Protein AF-0000000080283722 (afdb_homodimer)

Nearest PDB structures (foldseek):
  3h0n-assembly1_A-2  TM=4.579E-01  e=4.980E-05  Jannaschia sp. CCS1
  6l8k-assembly1_A  TM=3.102E-01  e=6.008E+00  Arabidopsis thaliana
  3h0n-assembly1_A-2  TM=4.582E-01  e=3.950E-05  Jannaschia sp. CCS1
  8w8o-assembly1_E  TM=3.016E-01  e=6.969E+00  Thermus thermophilus HB8
  7xs4-assembly1_A  TM=3.148E-01  e=8.317E+00  Arabidopsis thaliana

Organism: Amycolatopsis orientalis (NCBI:txid31958)

pLDDT: mean 92.76, std 8.45, range [39.69, 98.81]

Structure (mmCIF, N/CA/C/O backbone):
data_AF-0000000080283722-model_v1
#
loop_
_entity.id
_entity.type
_e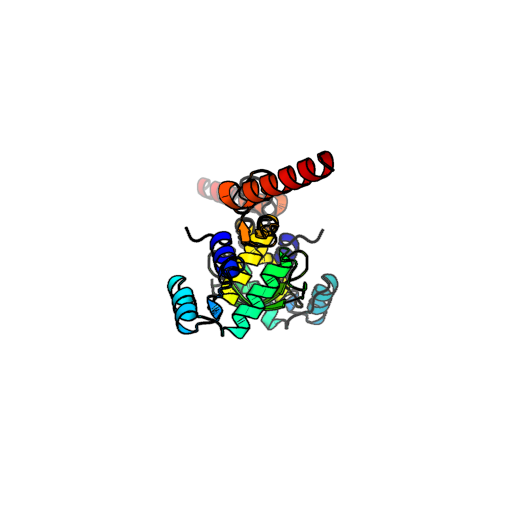ntity.pdbx_description
1 polymer 'Zinc finger CGNR domain-containing protein'
#
loop_
_atom_site.group_PDB
_atom_site.id
_atom_site.type_symbol
_atom_site.label_atom_id
_atom_site.label_alt_id
_atom_site.label_comp_id
_atom_site.label_asym_id
_atom_site.label_entity_id
_atom_site.label_seq_id
_atom_site.pdbx_PDB_ins_code
_atom_site.Cartn_x
_atom_site.Cartn_y
_atom_site.Cartn_z
_atom_site.occupancy
_atom_site.B_iso_or_equiv
_atom_site.auth_seq_id
_atom_site.auth_comp_id
_atom_site.auth_asym_id
_atom_site.auth_atom_id
_atom_site.pdbx_PDB_model_num
ATOM 1 N N . MET A 1 1 ? 0.575 17.594 -10.516 1 39.69 1 MET A N 1
ATOM 2 C CA . MET A 1 1 ? 0.936 16.203 -10.234 1 39.69 1 MET A CA 1
ATOM 3 C C . MET A 1 1 ? 0.66 15.859 -8.773 1 39.69 1 MET A C 1
ATOM 5 O O . MET A 1 1 ? 1.401 16.281 -7.883 1 39.69 1 MET A O 1
ATOM 9 N N . ASN A 1 2 ? -0.729 15.898 -8.414 1 58.66 2 ASN A N 1
ATOM 10 C CA . ASN A 1 2 ? -1.019 15.734 -6.992 1 58.66 2 ASN A CA 1
ATOM 11 C C . ASN A 1 2 ? -0.414 14.445 -6.441 1 58.66 2 ASN A C 1
ATOM 13 O O . ASN A 1 2 ? -0.84 13.352 -6.805 1 58.66 2 ASN A O 1
ATOM 17 N N . THR A 1 3 ? 0.875 14.492 -5.758 1 88.12 3 THR A N 1
ATOM 18 C CA . THR A 1 3 ? 1.588 13.359 -5.176 1 88.12 3 THR A CA 1
ATOM 19 C C . THR A 1 3 ? 0.882 12.859 -3.918 1 88.12 3 THR A C 1
ATOM 21 O O . THR A 1 3 ? -0.022 13.523 -3.404 1 88.12 3 THR A O 1
ATOM 24 N N . ASP A 1 4 ? 1.016 11.633 -3.619 1 97 4 ASP A N 1
ATOM 25 C CA . ASP A 1 4 ? 0.583 11.07 -2.344 1 97 4 ASP A CA 1
ATOM 26 C C . ASP A 1 4 ? 0.89 12.023 -1.191 1 97 4 ASP A C 1
ATOM 28 O O . ASP A 1 4 ? 0.011 12.336 -0.385 1 97 4 ASP A O 1
ATOM 32 N N . ALA A 1 5 ? 2.029 12.625 -1.227 1 97.75 5 ALA A N 1
ATOM 33 C CA . ALA A 1 5 ? 2.469 13.5 -0.143 1 97.75 5 ALA A CA 1
ATOM 34 C C . ALA A 1 5 ? 1.654 14.797 -0.117 1 97.75 5 ALA A C 1
ATOM 36 O O . ALA A 1 5 ? 1.261 15.266 0.952 1 97.75 5 ALA A O 1
ATOM 37 N N . SER A 1 6 ? 1.46 15.359 -1.342 1 97.69 6 SER A N 1
ATOM 38 C CA . SER A 1 6 ? 0.713 16.609 -1.412 1 97.69 6 SER A CA 1
ATOM 39 C C . SER A 1 6 ? -0.702 16.438 -0.87 1 97.69 6 SER A C 1
ATOM 41 O O . SER A 1 6 ? -1.193 17.297 -0.126 1 97.69 6 SER A O 1
ATOM 43 N N . LEU A 1 7 ? -1.363 15.367 -1.219 1 98 7 LEU A N 1
ATOM 44 C CA . LEU A 1 7 ? -2.719 15.117 -0.742 1 98 7 LEU A CA 1
ATOM 45 C C . LEU A 1 7 ? -2.746 15 0.779 1 98 7 LEU A C 1
ATOM 47 O O . LEU A 1 7 ? -3.594 15.609 1.437 1 98 7 LEU A O 1
ATOM 51 N N . VAL A 1 8 ? -1.839 14.227 1.363 1 98.44 8 VAL A N 1
ATOM 52 C CA . VAL A 1 8 ? -1.802 13.992 2.803 1 98.44 8 VAL A CA 1
ATOM 53 C C . VAL A 1 8 ? -1.531 15.305 3.531 1 98.44 8 VAL A C 1
ATOM 55 O O . VAL A 1 8 ? -2.248 15.664 4.469 1 98.44 8 VAL A O 1
ATOM 58 N N . VAL A 1 9 ? -0.593 16.078 3.045 1 98.5 9 VAL A N 1
ATOM 59 C CA . VAL A 1 9 ? -0.2 17.328 3.693 1 98.5 9 VAL A CA 1
ATOM 60 C C . VAL A 1 9 ? -1.354 18.328 3.637 1 98.5 9 VAL A C 1
ATOM 62 O O . VAL A 1 9 ? -1.675 18.969 4.637 1 98.5 9 VAL A O 1
ATOM 65 N N . GLU A 1 10 ? -1.943 18.422 2.445 1 98.44 10 GLU A N 1
ATOM 66 C CA . GLU A 1 10 ? -3.07 19.328 2.297 1 98.44 10 GLU A CA 1
ATOM 67 C C . GLU A 1 10 ? -4.211 18.969 3.238 1 98.44 10 GLU A C 1
ATOM 69 O O . GLU A 1 10 ? -4.844 19.844 3.834 1 98.44 10 GLU A O 1
ATOM 74 N N . PHE A 1 11 ? -4.484 17.734 3.4 1 98.81 11 PHE A N 1
ATOM 75 C CA . PHE A 1 11 ? -5.543 17.266 4.285 1 98.81 11 PHE A CA 1
ATOM 76 C C . PHE A 1 11 ? -5.207 17.562 5.742 1 98.81 11 PHE A C 1
ATOM 78 O O . PHE A 1 11 ? -6.055 18.047 6.492 1 98.81 11 PHE A O 1
ATOM 85 N N . LEU A 1 12 ? -3.979 17.234 6.117 1 98.56 12 LEU A N 1
ATOM 86 C CA . LEU A 1 12 ? -3.566 17.453 7.5 1 98.56 12 LEU A CA 1
ATOM 87 C C . LEU A 1 12 ? -3.641 18.938 7.859 1 98.56 12 LEU A C 1
ATOM 89 O O . LEU A 1 12 ? -3.879 19.297 9.016 1 98.56 12 LEU A O 1
ATOM 93 N N . ASN A 1 13 ? -3.51 19.75 6.848 1 98.69 13 ASN A N 1
ATOM 94 C CA . ASN A 1 13 ? -3.461 21.188 7.074 1 98.69 13 ASN A CA 1
ATOM 95 C C . ASN A 1 13 ? -4.82 21.844 6.848 1 98.69 13 ASN A C 1
ATOM 97 O O . ASN A 1 13 ? -4.918 23.062 6.727 1 98.69 13 ASN A O 1
ATOM 101 N N . THR A 1 14 ? -5.816 21.062 6.73 1 98.75 14 THR A N 1
ATOM 102 C CA . THR A 1 14 ? -7.156 21.625 6.789 1 98.75 14 THR A CA 1
ATOM 103 C C . THR A 1 14 ? -7.379 22.359 8.109 1 98.75 14 THR A C 1
ATOM 105 O O . THR A 1 14 ? -8.273 23.203 8.211 1 98.75 14 THR A O 1
ATOM 108 N N . VAL A 1 15 ? -6.602 22 9.109 1 98.31 15 VAL A N 1
ATOM 109 C CA . VAL A 1 15 ? -6.535 22.781 10.352 1 98.31 15 VAL A CA 1
ATOM 110 C C . VAL A 1 15 ? -5.309 23.688 10.32 1 98.31 15 VAL A C 1
ATOM 112 O O . VAL A 1 15 ? -4.238 23.297 9.859 1 98.31 15 VAL A O 1
ATOM 115 N N . ASN A 1 16 ? -5.547 24.922 10.617 1 97.75 16 ASN A N 1
ATOM 116 C CA . ASN A 1 16 ? -4.488 25.906 10.797 1 97.75 16 ASN A CA 1
ATOM 117 C C . ASN A 1 16 ? -4.371 26.359 12.258 1 97.75 16 ASN A C 1
ATOM 119 O O . ASN A 1 16 ? -5.145 27.203 12.719 1 97.75 16 ASN A O 1
ATOM 123 N N . VAL A 1 17 ? -3.416 25.828 12.93 1 95.56 17 VAL A N 1
ATOM 124 C CA . VAL A 1 17 ? -3.279 26.062 14.359 1 95.56 17 VAL A CA 1
ATOM 125 C C . VAL A 1 17 ? -2.906 27.531 14.609 1 95.56 17 VAL A C 1
ATOM 127 O O . VAL A 1 17 ? -3.455 28.172 15.508 1 95.56 17 VAL A O 1
ATOM 130 N N . GLU A 1 18 ? -2.021 28.016 13.812 1 92.81 18 GLU A N 1
ATOM 131 C CA . GLU A 1 18 ? -1.576 29.406 13.953 1 92.81 18 GLU A CA 1
ATOM 132 C C . GLU A 1 18 ? -2.746 30.375 13.836 1 92.81 18 GLU A C 1
ATOM 134 O O . GLU A 1 18 ? -2.865 31.312 14.625 1 92.81 18 GLU A O 1
ATOM 139 N N . ARG A 1 19 ? -3.594 30.109 12.891 1 95.56 19 ARG A N 1
ATOM 140 C CA . ARG A 1 19 ? -4.707 31.016 12.625 1 95.56 19 ARG A CA 1
ATOM 141 C C . ARG A 1 19 ? -5.938 30.625 13.43 1 95.56 19 ARG A C 1
ATOM 143 O O . ARG A 1 19 ? -6.922 31.375 13.477 1 95.56 19 ARG A O 1
ATOM 150 N N . GLY A 1 20 ? -5.898 29.484 14.023 1 96.56 20 GLY A N 1
ATOM 151 C CA . GLY A 1 20 ? -7.031 29 14.797 1 96.56 20 GLY A CA 1
ATOM 152 C C . GLY A 1 20 ? -8.242 28.672 13.938 1 96.56 20 GLY A C 1
ATOM 153 O O . GLY A 1 20 ? -9.383 28.859 14.359 1 96.56 20 GLY A O 1
ATOM 154 N N . THR A 1 21 ? -8.047 28.25 12.68 1 98.06 21 THR A N 1
ATOM 155 C CA . THR A 1 21 ? -9.141 27.906 11.773 1 98.06 21 THR A CA 1
ATOM 156 C C . THR A 1 21 ? -9.109 26.422 11.414 1 98.06 21 THR A C 1
ATOM 158 O O . THR A 1 21 ? -8.062 25.781 11.492 1 98.06 21 THR A O 1
ATOM 161 N N . ASP A 1 22 ? -10.289 25.938 11.062 1 98.62 22 ASP A N 1
ATOM 162 C CA . ASP A 1 22 ? -10.445 24.562 10.633 1 98.62 22 ASP A CA 1
ATOM 163 C C . ASP A 1 22 ? -11.453 24.453 9.484 1 98.62 22 ASP A C 1
ATOM 165 O O . ASP A 1 22 ? -12.641 24.719 9.664 1 98.62 22 ASP A O 1
ATOM 169 N N . LEU A 1 23 ? -10.867 24.062 8.375 1 98.56 2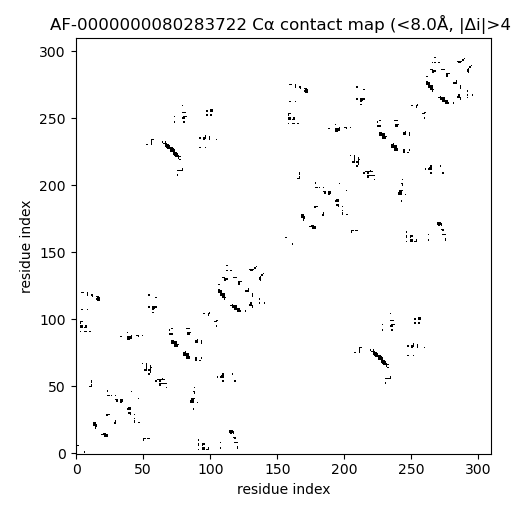3 LEU A N 1
ATOM 170 C CA . LEU A 1 23 ? -11.695 23.953 7.172 1 98.56 23 LEU A CA 1
ATOM 171 C C . LEU A 1 23 ? -12.883 23.031 7.418 1 98.56 23 LEU A C 1
ATOM 173 O O . LEU A 1 23 ? -13.961 23.25 6.863 1 98.56 23 LEU A O 1
ATOM 177 N N . LEU A 1 24 ? -12.75 22.031 8.328 1 98.56 24 LEU A N 1
ATOM 178 C CA . LEU A 1 24 ? -13.766 21.016 8.578 1 98.56 24 LEU A CA 1
ATOM 179 C C . LEU A 1 24 ? -14.922 21.594 9.391 1 98.56 24 LEU A C 1
ATOM 181 O O . LEU A 1 24 ? -15.977 20.953 9.508 1 98.56 24 LEU A O 1
ATOM 185 N N . ASP A 1 25 ? -14.781 22.797 9.867 1 98.31 25 ASP A N 1
ATOM 186 C CA . ASP A 1 25 ? -15.836 23.422 10.664 1 98.31 25 ASP A CA 1
ATOM 187 C C . ASP A 1 25 ? -16.984 23.906 9.773 1 98.31 25 ASP A C 1
ATOM 189 O O . ASP A 1 25 ? -18.094 24.172 10.258 1 98.31 25 ASP A O 1
ATOM 193 N N . ASP A 1 26 ? -16.703 24.141 8.531 1 98.38 26 ASP A N 1
ATOM 194 C CA . ASP A 1 26 ? -17.703 24.578 7.562 1 98.38 26 ASP A CA 1
ATOM 195 C C . ASP A 1 26 ? -17.953 23.484 6.52 1 98.38 26 ASP A C 1
ATOM 197 O O . ASP A 1 26 ? -17.109 23.234 5.656 1 98.38 26 ASP A O 1
ATOM 201 N N . LEU A 1 27 ? -19.156 22.969 6.605 1 98.19 27 LEU A N 1
ATOM 202 C CA . LEU A 1 27 ? -19.5 21.812 5.781 1 98.19 27 LEU A CA 1
ATOM 203 C C . LEU A 1 27 ? -19.375 22.141 4.297 1 98.19 27 LEU A C 1
ATOM 205 O O . LEU A 1 27 ? -18.859 21.344 3.516 1 98.19 27 LEU A O 1
ATOM 209 N N . GLU A 1 28 ? -19.828 23.266 3.922 1 98.38 28 GLU A N 1
ATOM 210 C CA . GLU A 1 28 ? -19.766 23.656 2.518 1 98.38 28 GLU A CA 1
ATOM 211 C C . GLU A 1 28 ? -18.328 23.797 2.039 1 98.38 28 GLU A C 1
ATOM 213 O O . GLU A 1 28 ? -17.984 23.328 0.951 1 98.38 28 GLU A O 1
ATOM 218 N N . THR A 1 29 ? -17.516 24.453 2.83 1 98.5 29 THR A N 1
ATOM 219 C CA . THR A 1 29 ? -16.109 24.609 2.5 1 98.5 29 THR A CA 1
ATOM 220 C C . THR A 1 29 ? -15.414 23.25 2.43 1 98.5 29 THR A C 1
ATOM 222 O O . THR A 1 29 ? -14.609 23 1.527 1 98.5 29 THR A O 1
ATOM 225 N N . TRP A 1 30 ? -15.781 22.359 3.354 1 98.69 30 TRP A N 1
ATOM 226 C CA . TRP A 1 30 ? -15.211 21.016 3.385 1 98.69 30 TRP A CA 1
ATOM 227 C C . TRP A 1 30 ? -15.609 20.234 2.137 1 98.69 30 TRP A C 1
ATOM 229 O O . TRP A 1 30 ? -14.766 19.609 1.497 1 98.69 30 TRP A O 1
ATOM 239 N N . GLN A 1 31 ? -16.859 20.312 1.751 1 98.69 31 GLN A N 1
ATOM 240 C CA . GLN A 1 31 ? -17.344 19.609 0.571 1 98.69 31 GLN A CA 1
ATOM 241 C C . GLN A 1 31 ? -16.703 20.156 -0.701 1 98.69 31 GLN A C 1
ATOM 243 O O . GLN A 1 31 ? -16.375 19.391 -1.614 1 98.69 31 GLN A O 1
ATOM 248 N N . ARG A 1 32 ? -16.516 21.453 -0.752 1 98.69 32 ARG A N 1
ATOM 249 C CA . ARG A 1 32 ? -15.836 22.047 -1.895 1 98.69 32 ARG A CA 1
ATOM 250 C C . ARG A 1 32 ? -14.391 21.578 -1.983 1 98.69 32 ARG A C 1
ATOM 252 O O . ARG A 1 32 ? -13.898 21.266 -3.07 1 98.69 32 ARG A O 1
ATOM 259 N N . TRP A 1 33 ? -13.734 21.547 -0.841 1 98.62 33 TRP A N 1
ATOM 260 C CA . TRP A 1 33 ? -12.359 21.062 -0.782 1 98.62 33 TRP A CA 1
ATOM 261 C C . TRP A 1 33 ? -12.266 19.641 -1.349 1 98.62 33 TRP A C 1
ATOM 263 O O . TRP A 1 33 ? -11.383 19.359 -2.16 1 98.62 33 TRP A O 1
ATOM 273 N N . ALA A 1 34 ? -13.141 18.75 -0.93 1 98.44 34 ALA A N 1
ATOM 274 C CA . ALA A 1 34 ? -13.164 17.359 -1.389 1 98.44 34 ALA A CA 1
ATOM 275 C C . ALA A 1 34 ? -13.422 17.281 -2.891 1 98.44 34 ALA A C 1
ATOM 277 O O . ALA A 1 34 ? -12.75 16.531 -3.604 1 98.44 34 ALA A O 1
ATOM 278 N N . ARG A 1 35 ? -14.375 18.094 -3.35 1 98 35 ARG A N 1
ATOM 279 C CA . ARG A 1 35 ? -14.703 18.125 -4.77 1 98 35 ARG A CA 1
ATOM 280 C C . ARG A 1 35 ? -13.516 18.578 -5.602 1 98 35 ARG A C 1
ATOM 282 O O . ARG A 1 35 ? -13.273 18.047 -6.691 1 98 35 ARG A O 1
ATOM 289 N N . ASP A 1 36 ? -12.805 19.578 -5.137 1 97.56 36 ASP A N 1
ATOM 290 C CA . ASP A 1 36 ? -11.625 20.094 -5.832 1 97.56 36 ASP A CA 1
ATOM 291 C C . ASP A 1 36 ? -10.562 19.016 -5.992 1 97.56 36 ASP A C 1
ATOM 293 O O . ASP A 1 36 ? -9.727 19.078 -6.891 1 97.56 36 ASP A O 1
ATOM 297 N N . HIS A 1 37 ? -10.602 18 -5.125 1 96.62 37 HIS A N 1
ATOM 298 C CA . HIS A 1 37 ? -9.68 16.875 -5.195 1 96.62 37 HIS A CA 1
ATOM 299 C C . HIS A 1 37 ? -10.32 15.672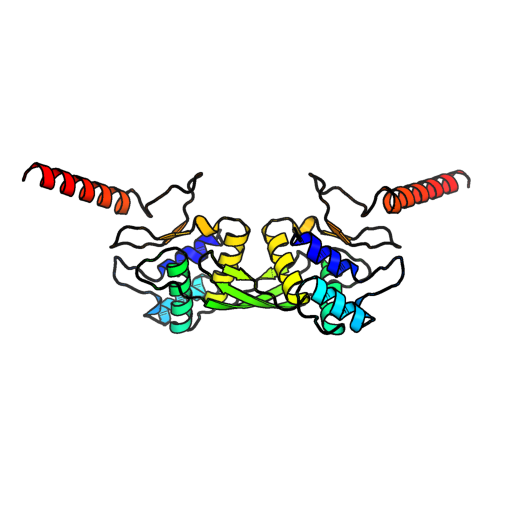 -5.871 1 96.62 37 HIS A C 1
ATOM 301 O O . HIS A 1 37 ? -9.742 14.586 -5.902 1 96.62 37 HIS A O 1
ATOM 307 N N . ARG A 1 38 ? -11.578 15.883 -6.328 1 97.06 38 ARG A N 1
ATOM 308 C CA . ARG A 1 38 ? -12.336 14.859 -7.035 1 97.06 38 ARG A CA 1
ATOM 309 C C . ARG A 1 38 ? -12.586 13.648 -6.137 1 97.06 38 ARG A C 1
ATOM 311 O O . ARG A 1 38 ? -12.453 12.508 -6.582 1 97.06 38 ARG A O 1
ATOM 318 N N . LEU A 1 39 ? -12.859 13.922 -4.863 1 97.88 39 LEU A N 1
ATOM 319 C CA . LEU A 1 39 ? -13.164 12.906 -3.859 1 97.88 39 LEU A CA 1
ATOM 320 C C . LEU A 1 39 ? -14.484 13.203 -3.166 1 97.88 39 LEU A C 1
ATOM 322 O O . LEU A 1 39 ? -14.969 14.336 -3.201 1 97.88 39 LEU A O 1
ATOM 326 N N . ARG A 1 40 ? -15.039 12.188 -2.668 1 98.19 40 ARG A N 1
ATOM 327 C CA . ARG A 1 40 ? -16.219 12.367 -1.832 1 98.19 40 ARG A CA 1
ATOM 328 C C . ARG A 1 40 ? -15.836 12.836 -0.432 1 98.19 40 ARG A C 1
ATOM 330 O O . ARG A 1 40 ? -14.898 12.305 0.17 1 98.19 40 ARG A O 1
ATOM 337 N N . ALA A 1 41 ? -16.531 13.789 0.088 1 98.5 41 ALA A N 1
ATOM 338 C CA . ALA A 1 41 ? -16.281 14.281 1.439 1 98.5 41 ALA A CA 1
ATOM 339 C C . ALA A 1 41 ? -16.812 13.312 2.486 1 98.5 41 ALA A C 1
ATOM 341 O O . ALA A 1 41 ? -17.969 12.898 2.432 1 98.5 41 ALA A O 1
ATOM 342 N N . ASP A 1 42 ? -15.938 12.969 3.395 1 98.12 42 ASP A N 1
ATOM 343 C CA . ASP A 1 42 ? -16.438 12.312 4.598 1 98.12 42 ASP A CA 1
ATOM 344 C C . ASP A 1 42 ? -17.266 13.273 5.445 1 98.12 42 ASP A C 1
ATOM 346 O O . ASP A 1 42 ? -17.312 14.477 5.16 1 98.12 42 ASP A O 1
ATOM 350 N N . THR A 1 43 ? -18 12.648 6.383 1 98.38 43 THR A N 1
ATOM 351 C CA . THR A 1 43 ? -18.516 13.57 7.387 1 98.38 43 THR A CA 1
ATOM 352 C C . THR A 1 43 ? -17.359 14.312 8.07 1 98.38 43 THR A C 1
ATOM 354 O O . THR A 1 43 ? -16.266 13.766 8.227 1 98.38 43 THR A O 1
ATOM 357 N N . PRO A 1 44 ? -17.641 15.555 8.43 1 98.5 44 PRO A N 1
ATOM 358 C CA . PRO A 1 44 ? -16.578 16.297 9.117 1 98.5 44 PRO A CA 1
ATOM 359 C C . PRO A 1 44 ? -16.031 15.547 10.328 1 98.5 44 PRO A C 1
ATOM 361 O O . PRO A 1 44 ? -14.812 15.57 10.562 1 98.5 44 PRO A O 1
ATOM 364 N N . ALA A 1 45 ? -16.875 14.875 11.047 1 97.94 45 ALA A N 1
ATOM 365 C CA . ALA A 1 45 ? -16.422 14.117 12.211 1 97.94 45 ALA A CA 1
ATOM 366 C C . ALA A 1 45 ? -15.453 13.016 11.805 1 97.94 45 ALA A C 1
ATOM 368 O O . ALA A 1 45 ? -14.414 12.828 12.438 1 97.94 45 ALA A O 1
ATOM 369 N N . ALA A 1 46 ? -15.805 12.258 10.781 1 97.44 46 ALA A N 1
ATOM 370 C CA . ALA A 1 46 ? -14.945 11.172 10.305 1 97.44 46 ALA A CA 1
ATOM 371 C C . ALA A 1 46 ? -13.633 11.711 9.75 1 97.44 46 ALA A C 1
ATOM 373 O O . ALA A 1 46 ? -12.57 11.125 9.977 1 97.44 46 ALA A O 1
ATOM 374 N N . ALA A 1 47 ? -13.734 12.805 9.07 1 98.31 47 ALA A N 1
ATOM 375 C CA . ALA A 1 47 ? -12.531 13.438 8.531 1 98.31 47 ALA A CA 1
ATOM 376 C C . ALA A 1 47 ? -11.602 13.906 9.648 1 98.31 47 ALA A C 1
ATOM 378 O O . ALA A 1 47 ? -10.383 13.727 9.57 1 98.31 47 ALA A O 1
ATOM 379 N N . ARG A 1 48 ? -12.227 14.477 10.617 1 98.06 48 ARG A N 1
ATOM 380 C CA . ARG A 1 48 ? -11.445 14.969 11.75 1 98.06 48 ARG A CA 1
ATOM 381 C C . ARG A 1 48 ? -10.75 13.828 12.477 1 98.06 48 ARG A C 1
ATOM 383 O O . ARG A 1 48 ? -9.602 13.961 12.898 1 98.06 48 ARG A O 1
ATOM 390 N N . GLU A 1 49 ? -11.477 12.781 12.656 1 96.44 49 GLU A N 1
ATOM 391 C CA . GLU A 1 49 ? -10.883 11.609 13.297 1 96.44 49 GLU A CA 1
ATOM 392 C C . GLU A 1 49 ? -9.656 11.125 12.523 1 96.44 49 GLU A C 1
ATOM 394 O O . GLU A 1 49 ? -8.609 10.852 13.125 1 96.44 49 GLU A O 1
ATOM 399 N N . THR A 1 50 ? -9.773 11 11.242 1 96.75 50 THR A N 1
ATOM 400 C CA . THR A 1 50 ? -8.672 10.555 10.398 1 96.75 50 THR A CA 1
ATOM 401 C C . THR A 1 50 ? -7.516 11.555 10.453 1 96.75 50 THR A C 1
ATOM 403 O O . THR A 1 50 ? -6.359 11.164 10.633 1 96.75 50 THR A O 1
ATOM 406 N N . ARG A 1 51 ? -7.836 12.852 10.312 1 97.69 51 ARG A N 1
ATOM 407 C CA . ARG A 1 51 ? -6.812 13.891 10.32 1 97.69 51 ARG A CA 1
ATOM 408 C C . ARG A 1 51 ? -6.039 13.883 11.633 1 97.69 51 ARG A C 1
ATOM 410 O O . ARG A 1 51 ? -4.809 13.914 11.641 1 97.69 51 ARG A O 1
ATOM 417 N N . ASP A 1 52 ? -6.809 13.82 12.703 1 96.5 52 ASP A N 1
ATOM 418 C CA . ASP A 1 52 ? -6.184 13.898 14.016 1 96.5 52 ASP A CA 1
ATOM 419 C C . ASP A 1 52 ? -5.297 12.68 14.273 1 96.5 52 ASP A C 1
ATOM 421 O O . ASP A 1 52 ? -4.215 12.805 14.852 1 96.5 52 ASP A O 1
ATOM 425 N N . ALA A 1 53 ? -5.738 11.539 13.906 1 96.31 53 ALA A N 1
ATOM 426 C CA . ALA A 1 53 ? -4.941 10.328 14.047 1 96.31 53 ALA A CA 1
ATOM 427 C C . ALA A 1 53 ? -3.639 10.43 13.258 1 96.31 53 ALA A C 1
ATOM 429 O O . ALA A 1 53 ? -2.574 10.055 13.758 1 96.31 53 ALA A O 1
ATOM 430 N N . LEU A 1 54 ? -3.732 10.922 12.047 1 96.88 54 LEU A N 1
ATOM 431 C CA . LEU A 1 54 ? -2.549 11.023 11.203 1 96.88 54 LEU A CA 1
ATOM 432 C C . LEU A 1 54 ? -1.589 12.078 11.734 1 96.88 54 LEU A C 1
ATOM 434 O O . LEU A 1 54 ? -0.373 11.875 11.75 1 96.88 54 LEU A O 1
ATOM 438 N N . ARG A 1 55 ? -2.154 13.234 12.109 1 96.56 55 ARG A N 1
ATOM 439 C CA . ARG A 1 55 ? -1.312 14.273 12.695 1 96.56 55 ARG A CA 1
ATOM 440 C C . ARG A 1 55 ? -0.594 13.75 13.938 1 96.56 55 ARG A C 1
ATOM 442 O O . ARG A 1 55 ? 0.598 14.008 14.125 1 96.56 55 ARG A O 1
ATOM 449 N N . ALA A 1 56 ? -1.313 13.016 14.82 1 95.62 56 ALA A N 1
ATOM 450 C CA . ALA A 1 56 ? -0.687 12.414 15.992 1 95.62 56 ALA A CA 1
ATOM 451 C C . ALA A 1 56 ? 0.438 11.461 15.586 1 95.62 56 ALA A C 1
ATOM 453 O O . ALA A 1 56 ? 1.51 11.469 16.203 1 95.62 56 ALA A O 1
ATOM 454 N N . ALA A 1 57 ? 0.239 10.664 14.617 1 95.25 57 ALA A N 1
ATOM 455 C CA . ALA A 1 57 ? 1.202 9.664 14.172 1 95.25 57 ALA A CA 1
ATOM 456 C C . ALA A 1 57 ? 2.492 10.32 13.688 1 95.25 57 ALA A C 1
ATOM 458 O O . ALA A 1 57 ? 3.572 9.742 13.797 1 95.25 57 ALA A O 1
ATOM 459 N N . ILE A 1 58 ? 2.344 11.547 13.164 1 94.69 58 ILE A N 1
ATOM 460 C CA . ILE A 1 58 ? 3.551 12.164 12.617 1 94.69 58 ILE A CA 1
ATOM 461 C C . ILE A 1 58 ? 4.094 13.188 13.609 1 94.69 58 ILE A C 1
ATOM 463 O O . ILE A 1 58 ? 5 13.961 13.281 1 94.69 58 ILE A O 1
ATOM 467 N N . GLY A 1 59 ? 3.449 13.273 14.797 1 92.88 59 GLY A N 1
ATOM 468 C CA . GLY A 1 59 ? 4.191 13.93 15.859 1 92.88 59 GLY A CA 1
ATOM 469 C C . GLY A 1 59 ? 3.488 15.156 16.406 1 92.88 59 GLY A C 1
ATOM 470 O O . GLY A 1 59 ? 4.102 15.969 17.109 1 92.88 59 GLY A O 1
ATOM 471 N N . ASP A 1 60 ? 2.25 15.391 16.031 1 94.88 60 ASP A N 1
ATOM 472 C CA . ASP A 1 60 ? 1.531 16.5 16.641 1 94.88 60 ASP A CA 1
ATOM 473 C C . ASP A 1 60 ? 1.387 16.312 18.141 1 94.88 60 ASP A C 1
ATOM 475 O O . ASP A 1 60 ? 0.667 15.414 18.594 1 94.88 60 ASP A O 1
ATOM 479 N N . PRO A 1 61 ? 2.027 17.172 18.969 1 94.31 61 PRO A N 1
ATOM 480 C CA . PRO A 1 61 ? 2.084 16.938 20.406 1 94.31 61 PRO A CA 1
ATOM 481 C C . PRO A 1 61 ? 0.755 17.219 21.109 1 94.31 61 PRO A C 1
ATOM 483 O O . PRO A 1 61 ? 0.579 16.859 22.281 1 94.31 61 PRO A O 1
ATOM 486 N N . ARG A 1 62 ? -0.146 17.828 20.453 1 94.81 62 ARG A N 1
ATOM 487 C CA . ARG A 1 62 ? -1.43 18.172 21.062 1 94.81 62 ARG A CA 1
ATOM 488 C C . ARG A 1 62 ? -2.373 16.984 21.078 1 94.81 62 ARG A C 1
ATOM 490 O O . ARG A 1 62 ? -3.4 17 21.75 1 94.81 62 ARG A O 1
ATOM 497 N N . LEU A 1 63 ? -2.027 16 20.266 1 93.69 63 LEU A N 1
ATOM 498 C CA . LEU A 1 63 ? -2.965 14.906 20.031 1 93.69 63 LEU A CA 1
ATOM 499 C C . LEU A 1 63 ? -2.414 13.586 20.547 1 93.69 63 LEU A C 1
ATOM 501 O O . LEU A 1 63 ? -1.224 13.297 20.406 1 93.69 63 LEU A O 1
ATOM 505 N N . PRO A 1 64 ? -3.254 12.805 21.172 1 91.69 64 PRO A N 1
ATOM 506 C CA . PRO A 1 64 ? -2.816 11.469 21.594 1 91.69 64 PRO A CA 1
ATOM 507 C C . PRO A 1 64 ? -2.619 10.516 20.422 1 91.69 64 PRO A C 1
ATOM 509 O O . PRO A 1 64 ? -3.377 10.555 19.453 1 91.69 64 PRO A O 1
ATOM 512 N N . ARG A 1 65 ? -1.564 9.742 20.562 1 88.44 65 ARG A N 1
ATOM 513 C CA . ARG A 1 65 ? -1.342 8.711 19.562 1 88.44 65 ARG A CA 1
ATOM 514 C C . ARG A 1 65 ? -2.287 7.535 19.766 1 88.44 65 ARG A C 1
ATOM 516 O O . ARG A 1 65 ? -2.029 6.66 20.594 1 88.44 65 ARG A O 1
ATOM 523 N N . LEU A 1 66 ? -3.377 7.738 19.078 1 81.69 66 LEU A N 1
ATOM 524 C CA . LEU A 1 66 ? -4.344 6.648 19.156 1 81.69 66 LEU A CA 1
ATOM 525 C C . LEU A 1 66 ? -4.332 5.828 17.859 1 81.69 66 LEU A C 1
ATOM 527 O O . LEU A 1 66 ? -3.953 6.336 16.812 1 81.69 66 LEU A O 1
ATOM 531 N N . GLY A 1 67 ? -4.508 4.566 17.953 1 85.81 67 GLY A N 1
ATOM 532 C CA . GLY A 1 67 ? -4.641 3.729 16.766 1 85.81 67 GLY A CA 1
ATOM 533 C C . GLY A 1 67 ? -5.895 4.023 15.961 1 85.81 67 GLY A C 1
ATOM 534 O O . GLY A 1 67 ? -6.855 4.59 16.484 1 85.81 67 GLY A O 1
ATOM 535 N N . LEU A 1 68 ? -5.852 3.955 14.664 1 93.19 68 LEU A N 1
ATOM 536 C CA . LEU A 1 68 ? -6.984 4.07 13.75 1 93.19 68 LEU A CA 1
ATOM 537 C C . LEU A 1 68 ? -7.066 2.854 12.828 1 93.19 68 LEU A C 1
ATOM 539 O O . LEU A 1 68 ? -6.043 2.369 12.344 1 93.19 68 LEU A O 1
ATOM 543 N N . ARG A 1 69 ? -8.266 2.377 12.812 1 93.5 69 ARG A N 1
ATOM 544 C CA . ARG A 1 69 ? -8.555 1.341 11.828 1 93.5 69 ARG A CA 1
ATOM 545 C C . ARG A 1 69 ? -9.5 1.86 10.742 1 93.5 69 ARG A C 1
ATOM 547 O O . ARG A 1 69 ? -10.531 2.461 11.047 1 93.5 69 ARG A O 1
ATOM 554 N N . ALA A 1 70 ? -9.117 1.71 9.523 1 93.5 70 ALA A N 1
ATOM 555 C CA . ALA A 1 70 ? -9.898 2.221 8.406 1 93.5 70 ALA A CA 1
ATOM 556 C C . ALA A 1 70 ? -10.102 1.146 7.344 1 93.5 70 ALA A C 1
ATOM 558 O O . ALA A 1 70 ? -9.148 0.47 6.949 1 93.5 70 ALA A O 1
ATOM 559 N N . PRO A 1 71 ? -11.359 1.031 6.965 1 91.81 71 PRO A N 1
ATOM 560 C CA . PRO A 1 71 ? -11.586 0.091 5.863 1 91.81 71 PRO A CA 1
ATOM 561 C C . PRO A 1 71 ? -10.961 0.561 4.551 1 91.81 71 PRO A C 1
ATOM 563 O O . PRO A 1 71 ? -10.859 1.766 4.309 1 91.81 71 PRO A O 1
ATOM 566 N N . SER A 1 72 ? -10.508 -0.35 3.807 1 94.62 72 SER A N 1
ATOM 567 C CA . SER A 1 72 ? -9.977 -0.098 2.471 1 94.62 72 SER A CA 1
ATOM 568 C C . SER A 1 72 ? -10.367 -1.209 1.501 1 94.62 72 SER A C 1
ATOM 570 O O . SER A 1 72 ? -11.016 -2.182 1.894 1 94.62 72 SER A O 1
ATOM 572 N N . GLU A 1 73 ? -10.094 -0.942 0.278 1 94.75 73 GLU A N 1
ATOM 573 C CA . GLU A 1 73 ? -10.375 -1.926 -0.762 1 94.75 73 GLU A CA 1
ATOM 574 C C . GLU A 1 73 ? -9.242 -1.999 -1.78 1 94.75 73 GLU A C 1
ATOM 576 O O . GLU A 1 73 ? -8.672 -0.973 -2.154 1 94.75 73 GLU A O 1
ATOM 581 N N . ILE A 1 74 ? -8.938 -3.199 -2.182 1 96.88 74 ILE A N 1
ATOM 582 C CA . ILE A 1 74 ? -7.941 -3.443 -3.219 1 96.88 74 ILE A CA 1
ATOM 583 C C . ILE A 1 74 ? -8.633 -3.928 -4.492 1 96.88 74 ILE A C 1
ATOM 585 O O . ILE A 1 74 ? -9.5 -4.801 -4.441 1 96.88 74 ILE A O 1
ATOM 589 N N . VAL A 1 75 ? -8.297 -3.326 -5.566 1 95.69 75 VAL A N 1
ATOM 590 C CA . VAL A 1 75 ? -8.789 -3.787 -6.859 1 95.69 75 VAL A CA 1
ATOM 591 C C . VAL A 1 75 ? -7.625 -4.281 -7.715 1 95.69 75 VAL A C 1
ATOM 593 O O . VAL A 1 75 ? -6.602 -3.602 -7.832 1 95.69 75 VAL A O 1
ATOM 596 N N . LEU A 1 76 ? -7.816 -5.469 -8.18 1 94.5 76 LEU A N 1
ATOM 597 C CA . LEU A 1 76 ? -6.828 -6.027 -9.094 1 94.5 76 LEU A CA 1
ATOM 598 C C . LEU A 1 76 ? -7.211 -5.746 -10.539 1 94.5 76 LEU A C 1
ATOM 600 O O . LEU A 1 76 ? -8.258 -6.199 -11.016 1 94.5 76 LEU A O 1
ATOM 604 N N . GLY A 1 77 ? -6.398 -4.891 -11.172 1 83.12 77 GLY A N 1
ATOM 605 C CA . GLY A 1 77 ? -6.547 -4.652 -12.602 1 83.12 77 GLY A CA 1
ATOM 606 C C . GLY A 1 77 ? -5.438 -5.273 -13.43 1 83.12 77 GLY A C 1
ATOM 607 O O . GLY A 1 77 ? -4.645 -6.066 -12.914 1 83.12 77 GLY A O 1
ATOM 608 N N . PRO A 1 78 ? -5.434 -4.957 -14.758 1 75.81 78 PRO A N 1
ATOM 609 C CA . PRO A 1 78 ? -4.449 -5.547 -15.672 1 75.81 78 PRO A CA 1
ATOM 610 C C . PRO A 1 78 ? -3.016 -5.156 -15.32 1 75.81 78 PRO A C 1
ATOM 612 O O . PRO A 1 78 ? -2.08 -5.91 -15.609 1 75.81 78 PRO A O 1
ATOM 615 N N . GLU A 1 79 ? -2.883 -4 -14.656 1 79.75 79 GLU A N 1
ATOM 616 C CA . GLU A 1 79 ? -1.533 -3.525 -14.359 1 79.75 79 GLU A CA 1
ATOM 617 C C . GLU A 1 79 ? -1.123 -3.875 -12.93 1 79.75 79 GLU A C 1
ATOM 619 O O . GLU A 1 79 ? -0.061 -3.459 -12.469 1 79.75 79 GLU A O 1
ATOM 624 N N . GLY A 1 80 ? -1.974 -4.551 -12.273 1 89.38 80 GLY A N 1
ATOM 625 C CA . GLY A 1 80 ? -1.673 -4.953 -10.906 1 89.38 80 GLY A CA 1
ATOM 626 C C . GLY A 1 80 ? -2.68 -4.438 -9.898 1 89.38 80 GLY A C 1
ATOM 627 O O . GLY A 1 80 ? -3.676 -3.812 -10.273 1 89.38 80 GLY A O 1
ATOM 628 N N . PRO A 1 81 ? -2.455 -4.742 -8.68 1 95.06 81 PRO A N 1
ATOM 629 C CA . PRO A 1 81 ? -3.387 -4.312 -7.633 1 95.06 81 PRO A CA 1
ATOM 630 C C . PRO A 1 81 ? -3.191 -2.852 -7.23 1 95.06 81 PRO A C 1
ATOM 632 O O . PRO A 1 81 ? -2.066 -2.344 -7.262 1 95.06 81 PRO A O 1
ATOM 635 N N . LEU A 1 82 ? -4.281 -2.197 -6.844 1 94.81 82 LEU A N 1
ATOM 636 C CA . LEU A 1 82 ? -4.254 -0.82 -6.367 1 94.81 82 LEU A CA 1
ATOM 637 C C . LEU A 1 82 ? -5.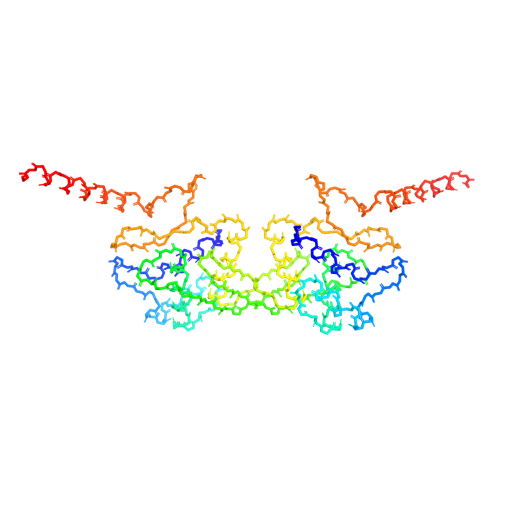242 -0.625 -5.219 1 94.81 82 LEU A C 1
ATOM 639 O O . LEU A 1 82 ? -6.25 -1.33 -5.137 1 94.81 82 LEU A O 1
ATOM 643 N N . LEU A 1 83 ? -4.926 0.239 -4.34 1 95.75 83 LEU A N 1
ATOM 644 C CA . LEU A 1 83 ? -5.879 0.675 -3.324 1 95.75 83 LEU A CA 1
ATOM 645 C C . LEU A 1 83 ? -6.895 1.647 -3.914 1 95.75 83 LEU A C 1
ATOM 647 O O . LEU A 1 83 ? -6.523 2.602 -4.602 1 95.75 83 LEU A O 1
ATOM 651 N N . VAL A 1 84 ? -8.125 1.372 -3.672 1 91.69 84 VAL A N 1
ATOM 652 C CA . VAL A 1 84 ? -9.18 2.242 -4.18 1 91.69 84 VAL A CA 1
ATOM 653 C C . VAL A 1 84 ? -9.633 3.203 -3.082 1 91.69 84 VAL A C 1
ATOM 655 O O . VAL A 1 84 ? -9.578 2.869 -1.896 1 91.69 84 VAL A O 1
ATOM 658 N N . ALA A 1 85 ? -9.945 4.348 -3.492 1 92.75 85 ALA A N 1
ATOM 659 C CA . ALA A 1 85 ? -10.438 5.363 -2.568 1 92.75 85 ALA A CA 1
ATOM 660 C C . ALA A 1 85 ? -11.539 6.207 -3.213 1 92.75 85 ALA A C 1
ATOM 662 O O . ALA A 1 85 ? -11.398 6.641 -4.359 1 92.75 85 ALA A O 1
ATOM 663 N N . GLU A 1 86 ? -12.625 6.293 -2.531 1 93.75 86 GLU A N 1
ATOM 664 C CA . GLU A 1 86 ? -13.711 7.145 -2.996 1 93.75 86 GLU A CA 1
ATOM 665 C C . GLU A 1 86 ? -13.836 8.406 -2.143 1 93.75 86 GLU A C 1
ATOM 667 O O . GLU A 1 86 ? -14.141 9.484 -2.654 1 93.75 86 GLU A O 1
ATOM 672 N N . SER A 1 87 ? -13.547 8.289 -0.921 1 97.44 87 SER A N 1
ATOM 673 C CA . SER A 1 87 ? -13.641 9.422 -0.005 1 97.44 87 SER A CA 1
ATOM 674 C C . SER A 1 87 ? -12.258 10.008 0.294 1 97.44 87 SER A C 1
ATOM 676 O O . SER A 1 87 ? -11.234 9.398 -0.031 1 97.44 87 SER A O 1
ATOM 678 N N . VAL A 1 88 ? -12.211 11.148 0.89 1 97.81 88 VAL A N 1
ATOM 679 C CA . VAL A 1 88 ? -10.969 11.82 1.24 1 97.81 88 VAL A CA 1
ATOM 680 C C . VAL A 1 88 ? -10.172 10.969 2.225 1 97.81 88 VAL A C 1
ATOM 682 O O . VAL A 1 88 ? -8.977 10.734 2.035 1 97.81 88 VAL A O 1
ATOM 685 N N . SER A 1 89 ? -10.875 10.453 3.254 1 97.12 89 SER A N 1
ATOM 686 C CA . SER A 1 89 ? -10.195 9.641 4.262 1 97.12 89 SER A CA 1
ATOM 687 C C . SER A 1 89 ? -9.578 8.391 3.645 1 97.12 89 SER A C 1
ATOM 689 O O . SER A 1 89 ? -8.438 8.039 3.947 1 97.12 89 SER A O 1
ATOM 691 N N . GLU A 1 90 ? -10.344 7.781 2.771 1 96 90 GLU A N 1
ATOM 692 C CA . GLU A 1 90 ? -9.828 6.594 2.096 1 96 90 GLU A CA 1
ATOM 693 C C . GLU A 1 90 ? -8.609 6.93 1.244 1 96 90 GLU A C 1
ATOM 695 O O . GLU A 1 90 ? -7.621 6.195 1.255 1 96 90 GLU A O 1
ATOM 700 N N . ALA A 1 91 ? -8.664 8.008 0.535 1 97 91 ALA A N 1
ATOM 701 C CA . ALA A 1 91 ? -7.578 8.414 -0.356 1 97 91 ALA A CA 1
ATOM 702 C C . ALA A 1 91 ? -6.32 8.758 0.435 1 97 91 ALA A C 1
ATOM 704 O O . ALA A 1 91 ? -5.211 8.391 0.042 1 97 91 ALA A O 1
ATOM 705 N N . VAL A 1 92 ? -6.531 9.414 1.507 1 97.56 92 VAL A N 1
ATOM 706 C CA . VAL A 1 92 ? -5.398 9.836 2.322 1 97.56 92 VAL A CA 1
ATOM 707 C C . VAL A 1 92 ? -4.754 8.625 2.988 1 97.56 92 VAL A C 1
ATOM 709 O O . VAL A 1 92 ? -3.527 8.523 3.061 1 97.56 92 VAL A O 1
ATOM 712 N N . MET A 1 93 ? -5.59 7.723 3.439 1 97 93 MET A N 1
ATOM 713 C CA . MET A 1 93 ? -5.051 6.512 4.047 1 97 93 MET A CA 1
ATOM 714 C C . MET A 1 93 ? -4.309 5.668 3.018 1 97 93 MET A C 1
ATOM 716 O O . MET A 1 93 ? -3.23 5.141 3.299 1 97 93 MET A O 1
ATOM 720 N N . ALA A 1 94 ? -4.867 5.59 1.849 1 96.94 94 ALA A N 1
ATOM 721 C CA . ALA A 1 94 ? -4.188 4.883 0.768 1 96.94 94 ALA A CA 1
ATOM 722 C C . ALA A 1 94 ? -2.848 5.539 0.437 1 96.94 94 ALA A C 1
ATOM 724 O O . ALA A 1 94 ? -1.832 4.855 0.296 1 96.94 94 ALA A O 1
ATOM 725 N N . ALA A 1 95 ? -2.871 6.852 0.318 1 97.38 95 ALA A N 1
ATOM 726 C CA . ALA A 1 95 ? -1.646 7.602 0.058 1 97.38 95 ALA A CA 1
ATOM 727 C C . ALA A 1 95 ? -0.612 7.363 1.154 1 97.38 95 ALA A C 1
ATOM 729 O O . ALA A 1 95 ? 0.579 7.215 0.872 1 97.38 95 ALA A O 1
ATOM 730 N N . SER A 1 96 ? -1.09 7.312 2.359 1 97.25 96 SER A N 1
ATOM 731 C CA . SER A 1 96 ? -0.197 7.109 3.496 1 97.25 96 SER A CA 1
ATOM 732 C C . SER A 1 96 ? 0.444 5.727 3.457 1 97.25 96 SER A C 1
ATOM 734 O O . SER A 1 96 ? 1.621 5.574 3.787 1 97.25 96 SER A O 1
ATOM 736 N N . ILE A 1 97 ? -0.3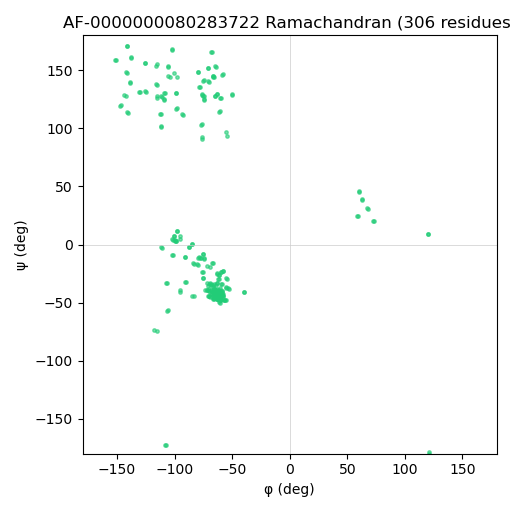08 4.734 3.051 1 97.44 97 ILE A N 1
ATOM 737 C CA . ILE A 1 97 ? 0.239 3.395 2.869 1 97.44 97 ILE A CA 1
ATOM 738 C C . ILE A 1 97 ? 1.344 3.426 1.816 1 97.44 97 ILE A C 1
ATOM 740 O O . ILE A 1 97 ? 2.432 2.889 2.033 1 97.44 97 ILE A O 1
ATOM 744 N N . ARG A 1 98 ? 1.084 4.074 0.694 1 97.12 98 ARG A N 1
ATOM 745 C CA . ARG A 1 98 ? 2.076 4.133 -0.375 1 97.12 98 ARG A CA 1
ATOM 746 C C . ARG A 1 98 ? 3.34 4.852 0.089 1 97.12 98 ARG A C 1
ATOM 748 O O . ARG A 1 98 ? 4.453 4.406 -0.197 1 97.12 98 ARG A O 1
ATOM 755 N N . LEU A 1 99 ? 3.174 5.918 0.801 1 96.88 99 LEU A N 1
ATOM 756 C CA . LEU A 1 99 ? 4.32 6.637 1.344 1 96.88 99 LEU A CA 1
ATOM 757 C C . LEU A 1 99 ? 5.125 5.746 2.283 1 96.88 99 LEU A C 1
ATOM 759 O O . LEU A 1 99 ? 6.359 5.754 2.252 1 96.88 99 LEU A O 1
ATOM 763 N N . THR A 1 100 ? 4.449 5.004 3.145 1 96.81 100 THR A N 1
ATOM 764 C CA . THR A 1 100 ? 5.105 4.113 4.09 1 96.81 100 THR A CA 1
ATOM 765 C C . THR A 1 100 ? 5.891 3.027 3.357 1 96.81 100 THR A C 1
ATOM 767 O O . THR A 1 100 ? 7.055 2.775 3.674 1 96.81 100 THR A O 1
ATOM 770 N N . VAL A 1 101 ? 5.258 2.457 2.387 1 95.56 101 VAL A N 1
ATOM 771 C CA . VAL A 1 101 ? 5.871 1.368 1.633 1 95.56 101 VAL A CA 1
ATOM 772 C C . VAL A 1 101 ? 7.121 1.877 0.914 1 95.56 101 VAL A C 1
ATOM 774 O O . VAL A 1 101 ? 8.109 1.155 0.795 1 95.56 101 VAL A O 1
ATOM 777 N N . ARG A 1 102 ? 7.141 3.105 0.484 1 96 102 ARG A N 1
ATOM 778 C CA . ARG A 1 102 ? 8.273 3.691 -0.225 1 96 102 ARG A CA 1
ATOM 779 C C . ARG A 1 102 ? 9.312 4.227 0.753 1 96 102 ARG A C 1
ATOM 781 O O . ARG A 1 102 ? 10.312 4.824 0.342 1 96 102 ARG A O 1
ATOM 788 N N . GLY A 1 103 ? 9.086 4.09 2.07 1 94.69 103 GLY A N 1
ATOM 789 C CA . GLY A 1 103 ? 10 4.613 3.072 1 94.69 103 GLY A CA 1
ATOM 790 C C . GLY A 1 103 ? 9.961 6.125 3.191 1 94.69 103 GLY A C 1
ATOM 791 O O . GLY A 1 103 ? 10.906 6.742 3.68 1 94.69 103 GLY A O 1
ATOM 792 N N . GLU A 1 104 ? 8.852 6.73 2.715 1 95.75 104 GLU A N 1
ATOM 793 C CA . GLU A 1 104 ? 8.75 8.188 2.65 1 95.75 104 GLU A CA 1
ATOM 794 C C . GLU A 1 104 ? 7.891 8.727 3.793 1 95.75 104 GLU A C 1
ATOM 796 O O . GLU A 1 104 ? 7.844 9.938 4.016 1 95.75 104 GLU A O 1
ATOM 801 N N . TRP A 1 105 ? 7.242 7.871 4.527 1 96.06 105 TRP A N 1
ATOM 802 C CA . TRP A 1 105 ? 6.379 8.281 5.629 1 96.06 105 TRP A CA 1
ATOM 803 C C . TRP A 1 105 ? 7.137 9.156 6.621 1 96.06 105 TRP A C 1
ATOM 805 O O . TRP A 1 105 ? 6.59 10.133 7.141 1 96.06 105 TRP A O 1
ATOM 815 N N . ILE A 1 106 ? 8.375 8.875 6.844 1 94.75 106 ILE A N 1
ATOM 816 C CA . ILE A 1 106 ? 9.203 9.547 7.84 1 94.75 106 ILE A CA 1
ATOM 817 C C . ILE A 1 106 ? 9.43 11 7.426 1 94.75 106 ILE A C 1
ATOM 819 O O . ILE A 1 106 ? 9.883 11.812 8.234 1 94.75 106 ILE A O 1
ATOM 823 N N . ARG A 1 107 ? 9.164 11.32 6.152 1 96.5 107 ARG A N 1
ATOM 824 C CA . ARG A 1 107 ? 9.391 12.664 5.641 1 96.5 107 ARG A CA 1
ATOM 825 C C . ARG A 1 107 ? 8.219 13.578 5.961 1 96.5 107 ARG A C 1
ATOM 827 O O . ARG A 1 107 ? 8.305 14.797 5.785 1 96.5 107 ARG A O 1
ATOM 834 N N . LEU A 1 108 ? 7.074 12.977 6.316 1 96.94 108 LEU A N 1
ATOM 835 C CA . LEU A 1 108 ? 5.965 13.773 6.824 1 96.94 108 LEU A CA 1
ATOM 836 C C . LEU A 1 108 ? 6.234 14.242 8.25 1 96.94 108 LEU A C 1
ATOM 838 O O . LEU A 1 108 ? 6.484 13.422 9.141 1 96.94 108 LEU A O 1
ATOM 842 N N . LYS A 1 109 ? 6.168 15.477 8.453 1 96.5 109 LYS A N 1
ATOM 843 C CA . LYS A 1 109 ? 6.535 16.031 9.75 1 96.5 109 LYS A CA 1
ATOM 844 C C . LYS A 1 109 ? 5.547 17.125 10.18 1 96.5 109 LYS A C 1
ATOM 846 O O . LYS A 1 109 ? 4.816 17.672 9.352 1 96.5 109 LYS A O 1
ATOM 851 N N . ILE A 1 110 ? 5.539 17.406 11.445 1 96.75 110 ILE A N 1
ATOM 852 C CA . ILE A 1 110 ? 4.836 18.547 12.031 1 96.75 110 ILE A CA 1
ATOM 853 C C . ILE A 1 110 ? 5.848 19.594 12.5 1 96.75 110 ILE A C 1
ATOM 855 O O . ILE A 1 110 ? 6.82 19.266 13.18 1 96.75 110 ILE A O 1
ATOM 859 N N . CYS A 1 111 ? 5.664 20.781 12.008 1 97.31 111 CYS A N 1
ATOM 860 C CA . CYS A 1 111 ? 6.516 21.875 12.461 1 97.31 111 CYS A CA 1
ATOM 861 C C . CYS A 1 111 ? 6.566 21.922 13.984 1 97.31 111 CYS A C 1
ATOM 863 O O . CYS A 1 111 ? 5.527 21.969 14.641 1 97.31 111 CYS A O 1
ATOM 865 N N . PRO A 1 112 ? 7.742 21.969 14.562 1 94.12 112 PRO A N 1
ATOM 866 C CA . PRO A 1 112 ? 7.84 21.891 16.016 1 94.12 112 PRO A CA 1
ATOM 867 C C . PRO A 1 112 ? 7.527 23.234 16.703 1 94.12 112 PRO A C 1
ATOM 869 O O . PRO A 1 112 ? 7.406 23.297 17.922 1 94.12 112 PRO A O 1
ATOM 872 N N . ALA A 1 113 ? 7.453 24.328 15.945 1 92.19 113 ALA A N 1
ATOM 873 C CA . ALA A 1 113 ? 7.082 25.594 16.562 1 92.19 113 ALA A CA 1
ATOM 874 C C . ALA A 1 113 ? 5.695 25.516 17.203 1 92.19 113 ALA A C 1
ATOM 876 O O . ALA A 1 113 ? 4.719 25.172 16.531 1 92.19 113 ALA A O 1
ATOM 877 N N . ASP A 1 114 ? 5.566 25.844 18.422 1 86.88 114 ASP A N 1
ATOM 878 C CA . ASP A 1 114 ? 4.375 25.641 19.234 1 86.88 114 ASP A CA 1
ATOM 879 C C . ASP A 1 114 ? 3.168 26.359 18.641 1 86.88 114 ASP A C 1
ATOM 881 O O . ASP A 1 114 ? 2.031 25.906 18.781 1 86.88 114 ASP A O 1
ATOM 885 N N . ASP A 1 115 ? 3.422 27.469 18.047 1 89.81 115 ASP A N 1
ATOM 886 C CA . ASP A 1 115 ? 2.314 28.266 17.531 1 89.81 115 ASP A CA 1
ATOM 887 C C . ASP A 1 115 ? 2.076 27.969 16.047 1 89.81 115 ASP A C 1
ATOM 889 O O . ASP A 1 115 ? 1.272 28.641 15.398 1 89.81 115 ASP A O 1
ATOM 893 N N . CYS A 1 116 ? 2.67 27.062 15.438 1 95.44 116 CYS A N 1
ATOM 894 C CA . CYS A 1 116 ? 2.557 26.766 14.016 1 95.44 116 CYS A CA 1
ATOM 895 C C . CYS A 1 116 ? 1.987 25.375 13.797 1 95.44 116 CYS A C 1
ATOM 897 O O . CYS A 1 116 ? 0.814 25.219 13.453 1 95.44 116 CYS A O 1
ATOM 899 N N . LEU A 1 117 ? 2.697 24.281 14.023 1 97.12 117 LEU A N 1
ATOM 900 C CA . LEU A 1 117 ? 2.35 22.859 13.938 1 97.12 117 LEU A CA 1
ATOM 901 C C . LEU A 1 117 ? 1.866 22.5 12.539 1 97.12 117 LEU A C 1
ATOM 903 O O . LEU A 1 117 ? 1.105 21.547 12.359 1 97.12 117 LEU A O 1
ATOM 907 N N . TRP A 1 118 ? 2.32 23.328 11.5 1 97.69 118 TRP A N 1
ATOM 908 C CA . TRP A 1 118 ? 2.016 23.047 10.102 1 97.69 118 TRP A CA 1
ATOM 909 C C . TRP A 1 118 ? 2.666 21.75 9.656 1 97.69 118 TRP A C 1
ATOM 911 O O . TRP A 1 118 ? 3.84 21.5 9.938 1 97.69 118 TRP A O 1
ATOM 921 N N . ALA A 1 119 ? 1.826 20.875 9.07 1 98.19 119 ALA A N 1
ATOM 922 C CA . ALA A 1 119 ? 2.361 19.625 8.516 1 98.19 119 ALA A CA 1
ATOM 923 C C . ALA A 1 119 ? 3.086 19.891 7.199 1 98.19 119 ALA A C 1
ATOM 925 O O . ALA A 1 119 ? 2.633 20.703 6.383 1 98.19 119 ALA A O 1
ATOM 926 N N . PHE A 1 120 ? 4.203 19.234 6.961 1 97.69 120 PHE A N 1
ATOM 927 C CA . PHE A 1 120 ? 4.941 19.406 5.715 1 97.69 120 PHE A CA 1
ATOM 928 C C . PHE A 1 120 ? 5.695 18.141 5.348 1 97.69 120 PHE A C 1
ATOM 930 O O . PHE A 1 120 ? 5.805 17.219 6.156 1 97.69 120 PHE A O 1
ATOM 937 N N . TYR A 1 121 ? 6.027 18 4.113 1 97.25 121 TYR A N 1
ATOM 938 C CA . TYR A 1 121 ? 6.848 16.922 3.578 1 97.25 121 TYR A CA 1
ATOM 939 C C . TYR A 1 121 ? 8.297 17.375 3.416 1 97.25 121 TYR A C 1
ATOM 941 O O . TYR A 1 121 ? 8.586 18.297 2.656 1 97.25 121 TYR A O 1
ATOM 949 N N . ASP A 1 122 ? 9.242 16.781 4.109 1 96.88 122 ASP A N 1
ATOM 950 C CA . ASP A 1 122 ? 10.656 17.125 4.09 1 96.88 122 ASP A CA 1
ATOM 951 C C . ASP A 1 122 ? 11.328 16.594 2.824 1 96.88 122 ASP A C 1
ATOM 953 O O . ASP A 1 122 ? 11.711 15.43 2.758 1 96.88 122 ASP A O 1
ATOM 957 N N . GLU A 1 123 ? 11.57 17.406 1.918 1 94.94 123 GLU A N 1
ATOM 958 C CA . GLU A 1 123 ? 12.141 17.031 0.628 1 94.94 123 GLU A CA 1
ATOM 959 C C . GLU A 1 123 ? 13.672 17.031 0.679 1 94.94 123 GLU A C 1
ATOM 961 O O . GLU A 1 123 ? 14.328 16.688 -0.306 1 94.94 123 GLU A O 1
ATOM 966 N N . SER A 1 124 ? 14.195 17.391 1.821 1 94.12 124 SER A N 1
ATOM 967 C CA . SER A 1 124 ? 15.656 17.422 1.906 1 94.12 124 SER A CA 1
ATOM 968 C C . SER A 1 124 ? 16.234 16.016 1.748 1 94.12 124 SER A C 1
ATOM 970 O O . SER A 1 124 ? 15.578 15.031 2.059 1 94.12 124 SER A O 1
ATOM 972 N N . ARG A 1 125 ? 17.438 15.898 1.286 1 89.94 125 ARG A N 1
ATOM 973 C CA . ARG A 1 125 ? 18.094 14.641 0.973 1 89.94 125 ARG A CA 1
ATOM 974 C C . ARG A 1 125 ? 18.234 13.766 2.219 1 89.94 125 ARG A C 1
ATOM 976 O O . ARG A 1 125 ? 17.922 12.578 2.189 1 89.94 125 ARG A O 1
ATOM 983 N N . ASN A 1 126 ? 18.609 14.398 3.297 1 91.75 126 ASN A N 1
ATOM 984 C CA . ASN A 1 126 ? 18.906 13.648 4.52 1 91.75 126 ASN A CA 1
ATOM 985 C C . ASN A 1 126 ? 17.734 13.703 5.496 1 91.75 126 ASN A C 1
ATOM 987 O O . ASN A 1 126 ? 17.844 13.25 6.637 1 91.75 126 ASN A O 1
ATOM 991 N N . ARG A 1 127 ? 16.594 14.266 5.055 1 92.81 127 ARG A N 1
ATOM 992 C CA . ARG A 1 127 ? 15.414 14.383 5.898 1 92.81 127 ARG A CA 1
ATOM 993 C C . ARG A 1 127 ? 15.711 15.211 7.145 1 92.81 127 ARG A C 1
ATOM 995 O O . ARG A 1 127 ? 15.297 14.852 8.25 1 92.81 127 ARG A O 1
ATOM 1002 N N . SER A 1 128 ? 16.344 16.266 6.98 1 91.88 128 SER A N 1
ATOM 1003 C CA . SER A 1 128 ? 16.875 16.969 8.141 1 91.88 128 SER A CA 1
ATOM 1004 C C . SER A 1 128 ? 16.141 18.297 8.359 1 91.88 128 SER A C 1
ATOM 1006 O O . SER A 1 128 ? 16.438 19.031 9.305 1 91.88 128 SER A O 1
ATOM 1008 N N . ARG A 1 129 ? 15.242 18.547 7.449 1 93.81 129 ARG A N 1
ATOM 1009 C CA . ARG A 1 129 ? 14.516 19.797 7.625 1 93.81 129 ARG A CA 1
ATOM 1010 C C . ARG A 1 129 ? 13.703 19.781 8.914 1 93.81 129 ARG A C 1
ATOM 1012 O O . ARG A 1 129 ? 12.938 18.859 9.164 1 93.81 129 ARG A O 1
ATOM 1019 N N . THR A 1 130 ? 13.867 20.797 9.68 1 91.94 130 THR A N 1
ATOM 1020 C CA . THR A 1 130 ? 13.195 20.859 10.977 1 91.94 130 THR A CA 1
ATOM 1021 C C . THR A 1 130 ? 11.898 21.641 10.875 1 91.94 130 THR A C 1
ATOM 1023 O O . THR A 1 130 ? 10.891 21.266 11.477 1 91.94 130 THR A O 1
ATOM 1026 N N . TRP A 1 131 ? 12 22.75 10.086 1 93.56 131 TRP A N 1
ATOM 1027 C CA . TRP A 1 131 ? 10.898 23.703 10.102 1 93.56 131 TRP A CA 1
ATOM 1028 C C . TRP A 1 131 ? 10.078 23.609 8.82 1 93.56 131 TRP A C 1
ATOM 1030 O O . TRP A 1 131 ? 10.617 23.328 7.746 1 93.56 131 TRP A O 1
ATOM 1040 N N . CYS A 1 132 ? 8.805 23.969 8.938 1 95.62 132 CYS A N 1
ATOM 1041 C CA . CYS A 1 132 ? 7.93 24 7.77 1 95.62 132 CYS A CA 1
ATOM 1042 C C . CYS A 1 132 ? 8.312 25.125 6.82 1 95.62 132 CYS A C 1
ATOM 1044 O O . CYS A 1 132 ? 8.164 25 5.602 1 95.62 132 CYS A O 1
ATOM 1046 N N . SER A 1 133 ? 8.773 26.188 7.414 1 92.81 133 SER A N 1
ATOM 1047 C CA . SER A 1 133 ? 9.32 27.328 6.684 1 92.81 133 SER A CA 1
ATOM 1048 C C . SER A 1 133 ? 10.445 28 7.465 1 92.81 133 SER A C 1
ATOM 1050 O O . SER A 1 133 ? 10.219 28.531 8.555 1 92.81 133 SER A O 1
ATOM 1052 N N . MET A 1 134 ? 11.602 28.047 6.945 1 87.75 134 MET A N 1
ATOM 1053 C CA . MET A 1 134 ? 12.719 28.719 7.613 1 87.75 134 MET A CA 1
ATOM 1054 C C . MET A 1 134 ? 12.461 30.203 7.75 1 87.75 134 MET A C 1
ATOM 1056 O O . MET A 1 134 ? 12.844 30.828 8.75 1 87.75 134 MET A O 1
ATOM 1060 N N . ARG A 1 135 ? 11.805 30.703 6.758 1 87.12 135 ARG A N 1
ATOM 1061 C CA . ARG A 1 135 ? 11.57 32.156 6.734 1 87.12 135 ARG A CA 1
ATOM 1062 C C . ARG A 1 135 ? 10.617 32.562 7.848 1 87.12 135 ARG A C 1
ATOM 1064 O O . ARG A 1 135 ? 10.805 33.625 8.469 1 87.12 135 ARG A O 1
ATOM 1071 N N . SER A 1 136 ? 9.75 31.719 8.086 1 88.31 136 SER A N 1
ATOM 1072 C CA . SER A 1 136 ? 8.758 32.094 9.102 1 88.31 136 SER A CA 1
ATOM 1073 C C . SER A 1 136 ? 9.008 31.344 10.406 1 88.31 136 SER A C 1
ATOM 1075 O O . SER A 1 136 ? 9.438 31.953 11.391 1 88.31 136 SER A O 1
ATOM 1077 N N . CYS A 1 137 ? 9.055 30.141 10.453 1 91.38 137 CYS A N 1
ATOM 1078 C CA . CYS A 1 137 ? 9.148 29.391 11.695 1 91.38 137 CYS A CA 1
ATOM 1079 C C . CYS A 1 137 ? 10.602 29.266 12.156 1 91.38 137 CYS A C 1
ATOM 1081 O O . CYS A 1 137 ? 10.898 29.516 13.328 1 91.38 137 CYS A O 1
ATOM 1083 N N . GLY A 1 138 ? 11.5 28.969 11.25 1 86.81 138 GLY A N 1
ATOM 1084 C CA . GLY A 1 138 ? 12.898 28.812 11.617 1 86.81 138 GLY A CA 1
ATOM 1085 C C . GLY A 1 138 ? 13.5 30.078 12.211 1 86.81 138 GLY A C 1
ATOM 1086 O O . GLY A 1 138 ? 13.992 30.062 13.336 1 86.81 138 GLY A O 1
ATOM 1087 N N . ASN A 1 139 ? 13.32 31.109 11.562 1 86.31 139 ASN A N 1
ATOM 1088 C CA . ASN A 1 139 ? 13.891 32.406 11.969 1 86.31 139 ASN A CA 1
ATOM 1089 C C . ASN A 1 139 ? 13.234 32.906 13.25 1 86.31 139 ASN A C 1
ATOM 1091 O O . ASN A 1 139 ? 13.914 33.469 14.109 1 86.31 139 ASN A O 1
ATOM 1095 N N . ARG A 1 140 ? 12.016 32.688 13.281 1 83.5 140 ARG A N 1
ATOM 1096 C CA . ARG A 1 140 ? 11.305 33.125 14.477 1 83.5 140 ARG A CA 1
ATOM 1097 C C . ARG A 1 140 ? 11.82 32.406 15.711 1 83.5 140 ARG A C 1
ATOM 1099 O O . ARG A 1 140 ? 12.055 33.031 16.75 1 83.5 140 ARG A O 1
ATOM 1106 N N . GLU A 1 141 ? 12.023 31.141 15.602 1 85.69 141 GLU A N 1
ATOM 1107 C CA . GLU A 1 141 ? 12.492 30.344 16.734 1 85.69 141 GLU A CA 1
ATOM 1108 C C . GLU A 1 141 ? 13.945 30.672 17.078 1 85.69 141 GLU A C 1
ATOM 1110 O O . GLU A 1 141 ? 14.32 30.719 18.25 1 85.69 141 GLU A O 1
ATOM 1115 N N . LYS A 1 142 ? 14.703 30.875 16.109 1 84 142 LYS A N 1
ATOM 1116 C CA . LYS A 1 142 ? 16.094 31.266 16.344 1 84 142 LYS A CA 1
ATOM 1117 C C . LYS A 1 142 ? 16.172 32.594 17.047 1 84 142 LYS A C 1
ATOM 1119 O O . LYS A 1 142 ? 16.984 32.781 17.969 1 84 142 LYS A O 1
ATOM 1124 N N . ALA A 1 143 ? 15.352 33.531 16.609 1 83.44 143 ALA A N 1
ATOM 1125 C CA . ALA A 1 143 ? 15.289 34.844 17.25 1 83.44 143 ALA A CA 1
ATOM 1126 C C . ALA A 1 143 ? 14.852 34.75 18.703 1 83.44 143 ALA A C 1
ATOM 1128 O O . ALA A 1 143 ? 15.414 35.375 19.578 1 83.44 143 ALA A O 1
ATOM 1129 N N . ARG A 1 144 ? 13.922 33.969 18.844 1 81 144 ARG A N 1
ATOM 1130 C CA . ARG A 1 144 ? 13.43 33.75 20.203 1 81 144 ARG A CA 1
ATOM 1131 C C . ARG A 1 144 ? 14.516 33.125 21.078 1 81 144 ARG A C 1
ATOM 1133 O O . ARG A 1 144 ? 14.695 33.531 22.234 1 81 144 ARG A O 1
ATOM 1140 N N . ALA A 1 145 ? 15.164 32.125 20.578 1 81.19 145 ALA A N 1
ATOM 1141 C CA . ALA A 1 145 ? 16.234 31.469 21.312 1 81.19 145 ALA A CA 1
ATOM 1142 C C . ALA A 1 145 ? 17.375 32.438 21.625 1 81.19 145 ALA A C 1
ATOM 1144 O O . ALA A 1 145 ? 17.938 32.406 22.719 1 81.19 145 ALA A O 1
ATOM 1145 N N . TRP A 1 146 ? 17.672 33.312 20.734 1 83 146 TRP A N 1
ATOM 1146 C CA . TRP A 1 146 ? 18.719 34.312 20.906 1 83 146 TRP A CA 1
ATOM 1147 C C . TRP A 1 146 ? 18.344 35.312 22.016 1 83 146 TRP A C 1
ATOM 1149 O O . TRP A 1 146 ? 19.156 35.625 22.875 1 83 146 TRP A O 1
ATOM 1159 N N . ARG A 1 147 ? 17.156 35.75 22.047 1 85.75 147 ARG A N 1
ATOM 1160 C CA . ARG A 1 147 ? 16.672 36.688 23.062 1 85.75 147 ARG A CA 1
ATOM 1161 C C . ARG A 1 147 ? 16.719 36.062 24.453 1 85.75 147 ARG A C 1
ATOM 1163 O O . ARG A 1 147 ? 17.078 36.719 25.422 1 85.75 147 ARG A O 1
ATOM 1170 N N . ALA A 1 148 ? 16.391 34.844 24.469 1 82.25 148 ALA A N 1
ATOM 1171 C CA . ALA A 1 148 ? 16.391 34.125 25.75 1 82.25 148 ALA A CA 1
ATOM 1172 C C . ALA A 1 148 ? 17.797 34 26.297 1 82.25 148 ALA A C 1
ATOM 1174 O O . ALA A 1 148 ? 18.031 34.125 27.5 1 82.25 148 ALA A O 1
ATOM 1175 N N . ARG A 1 149 ? 18.703 33.812 25.453 1 82.56 149 ARG A N 1
ATOM 1176 C CA . ARG A 1 149 ? 20.094 33.688 25.844 1 82.56 149 ARG A CA 1
ATOM 1177 C C . ARG A 1 149 ? 20.688 35 26.297 1 82.56 149 ARG A C 1
ATOM 1179 O O . ARG A 1 149 ? 21.469 35.062 27.25 1 82.56 149 ARG A O 1
ATOM 1186 N N . THR A 1 150 ? 20.328 36 25.625 1 79.12 150 THR A N 1
ATOM 1187 C CA . THR A 1 150 ? 20.859 37.312 25.938 1 79.12 150 THR A CA 1
ATOM 1188 C C . THR A 1 150 ? 20.219 37.875 27.203 1 79.12 150 THR A C 1
ATOM 1190 O O . THR A 1 150 ? 20.859 38.625 27.969 1 79.12 150 THR A O 1
ATOM 1193 N N . ALA A 1 151 ? 19.062 37.531 27.484 1 81.31 151 ALA A N 1
ATOM 1194 C CA . ALA A 1 151 ? 18.391 37.969 28.719 1 81.31 151 ALA A CA 1
ATOM 1195 C C . ALA A 1 151 ? 19 37.25 29.938 1 81.31 151 ALA A C 1
ATOM 1197 O O . ALA A 1 151 ? 19.047 37.844 31.031 1 81.31 151 ALA A O 1
ATOM 1198 N N . ASP A 1 152 ? 19.375 36.094 29.672 1 72.94 152 ASP A N 1
ATOM 1199 C CA . ASP A 1 152 ? 19.984 35.344 30.75 1 72.94 152 ASP A CA 1
ATOM 1200 C C . ASP A 1 152 ? 21.375 35.875 31.078 1 72.94 152 ASP A C 1
ATOM 1202 O O . ASP A 1 152 ? 21.828 35.812 32.219 1 72.94 152 ASP A O 1
ATOM 1206 N N . VAL A 1 153 ? 22.016 36.656 30.156 1 75.81 153 VAL A N 1
ATOM 1207 C CA . VAL A 1 153 ? 23.344 37.219 30.406 1 75.81 153 VAL A CA 1
ATOM 1208 C C . VAL A 1 153 ? 23.203 38.594 31.047 1 75.81 153 VAL A C 1
ATOM 1210 O O . VAL A 1 153 ? 24.062 39 31.844 1 75.81 153 VAL A O 1
ATOM 1213 N N . SER A 1 154 ? 22.203 39.188 30.656 1 65.38 154 SER A N 1
ATOM 1214 C CA . SER A 1 154 ? 22.078 40.531 31.203 1 65.38 154 SER A CA 1
ATOM 1215 C C . SER A 1 154 ? 21.578 40.5 32.625 1 65.38 154 SER A C 1
ATOM 1217 O O . SER A 1 154 ? 21.609 41.531 33.344 1 65.38 154 SER A O 1
ATOM 1219 N N . THR A 1 155 ? 21.078 39.344 33.156 1 57.97 155 THR A N 1
ATOM 1220 C CA . THR A 1 155 ? 20.719 39.344 34.562 1 57.97 155 THR A CA 1
ATOM 1221 C C . THR A 1 155 ? 21.844 38.781 35.438 1 57.97 155 THR A C 1
ATOM 1223 O O . THR A 1 155 ? 22.453 37.781 35.094 1 57.97 155 THR A O 1
ATOM 1226 N N . MET B 1 1 ? 13.078 -15.203 6.02 1 39.91 1 MET B N 1
ATOM 1227 C CA . MET B 1 1 ? 12.648 -13.828 5.785 1 39.91 1 MET B CA 1
ATOM 1228 C C . MET B 1 1 ? 11.5 -13.781 4.785 1 39.91 1 MET B C 1
ATOM 1230 O O . MET B 1 1 ? 11.703 -13.984 3.588 1 39.91 1 MET B O 1
ATOM 1234 N N . ASN B 1 2 ? 10.281 -14.391 5.254 1 58.38 2 ASN B N 1
ATOM 1235 C CA . ASN B 1 2 ? 9.188 -14.523 4.297 1 58.38 2 ASN B CA 1
ATOM 1236 C C . ASN B 1 2 ? 8.828 -13.18 3.666 1 58.38 2 ASN B C 1
ATOM 1238 O O . ASN B 1 2 ? 8.25 -12.312 4.324 1 58.38 2 ASN B O 1
ATOM 1242 N N . THR B 1 3 ? 9.43 -12.789 2.422 1 88 3 THR B N 1
ATOM 1243 C CA . THR B 1 3 ? 9.211 -11.547 1.699 1 88 3 THR B CA 1
ATOM 1244 C C . THR B 1 3 ? 7.812 -11.523 1.085 1 88 3 THR B C 1
ATOM 1246 O O . THR B 1 3 ? 7.117 -12.539 1.068 1 88 3 THR B O 1
ATOM 1249 N N . ASP B 1 4 ? 7.281 -10.375 0.919 1 96.94 4 ASP B N 1
ATOM 1250 C CA . ASP B 1 4 ? 6.055 -10.188 0.15 1 96.94 4 ASP B CA 1
ATOM 1251 C C . ASP B 1 4 ? 6.039 -11.07 -1.092 1 96.94 4 ASP B C 1
ATOM 1253 O O . ASP B 1 4 ? 5.074 -11.797 -1.332 1 96.94 4 ASP B O 1
ATOM 1257 N N . ALA B 1 5 ? 7.145 -11.18 -1.749 1 97.75 5 ALA B N 1
ATOM 1258 C CA . ALA B 1 5 ? 7.242 -11.938 -2.992 1 97.75 5 ALA B CA 1
ATOM 1259 C C . ALA B 1 5 ? 7.121 -13.438 -2.727 1 97.75 5 ALA B C 1
ATOM 1261 O O . ALA B 1 5 ? 6.438 -14.148 -3.467 1 97.75 5 ALA B O 1
ATOM 1262 N N . SER B 1 6 ? 7.836 -13.883 -1.664 1 97.62 6 SER B N 1
ATOM 1263 C CA . SER B 1 6 ? 7.801 -15.312 -1.349 1 97.62 6 SER B CA 1
ATOM 1264 C C . SER B 1 6 ? 6.383 -15.766 -1.028 1 97.62 6 SER B C 1
ATOM 1266 O O . SER B 1 6 ? 5.945 -16.828 -1.49 1 97.62 6 SER B O 1
ATOM 1268 N N . LEU B 1 7 ? 5.66 -15.008 -0.246 1 98 7 LEU B N 1
ATOM 1269 C CA . LEU B 1 7 ? 4.289 -15.359 0.106 1 98 7 LEU B CA 1
ATOM 1270 C C . LEU B 1 7 ? 3.412 -15.445 -1.14 1 98 7 LEU B C 1
ATOM 1272 O O . LEU B 1 7 ? 2.662 -16.406 -1.31 1 98 7 LEU B O 1
ATOM 1276 N N . VAL B 1 8 ? 3.475 -14.453 -2.029 1 98.44 8 VAL B N 1
ATOM 1277 C CA . VAL B 1 8 ? 2.645 -14.398 -3.229 1 98.44 8 VAL B CA 1
ATOM 1278 C C . VAL B 1 8 ? 2.973 -15.578 -4.137 1 98.44 8 VAL B C 1
ATOM 1280 O O . VAL B 1 8 ? 2.072 -16.297 -4.582 1 98.44 8 VAL B O 1
ATOM 1283 N N . VAL B 1 9 ? 4.23 -15.859 -4.316 1 98.5 9 VAL B N 1
ATOM 1284 C CA . VAL B 1 9 ? 4.664 -16.922 -5.215 1 98.5 9 VAL B CA 1
ATOM 1285 C C . VAL B 1 9 ? 4.215 -18.281 -4.668 1 98.5 9 VAL B C 1
ATOM 1287 O O . VAL B 1 9 ? 3.691 -19.109 -5.41 1 98.5 9 VAL B O 1
ATOM 1290 N N . GLU B 1 10 ? 4.445 -18.453 -3.375 1 98.44 10 GLU B N 1
ATOM 1291 C CA . GLU B 1 10 ? 4.031 -19.719 -2.76 1 98.44 10 GLU B CA 1
ATOM 1292 C C . GLU B 1 10 ? 2.527 -19.922 -2.895 1 98.44 10 GLU B C 1
ATOM 1294 O O . GLU B 1 10 ? 2.076 -21.047 -3.16 1 98.44 10 GLU B O 1
ATOM 1299 N N . PHE B 1 11 ? 1.76 -18.938 -2.729 1 98.81 11 PHE B N 1
ATOM 1300 C CA . PHE B 1 11 ? 0.309 -19.016 -2.85 1 98.81 11 PHE B CA 1
ATOM 1301 C C . PHE B 1 11 ? -0.098 -19.328 -4.285 1 98.81 11 PHE B C 1
ATOM 1303 O O . PHE B 1 11 ? -0.952 -20.188 -4.516 1 98.81 11 PHE B O 1
ATOM 1310 N N . LEU B 1 12 ? 0.497 -18.609 -5.219 1 98.56 12 LEU B N 1
ATOM 1311 C CA . LEU B 1 12 ? 0.156 -18.812 -6.621 1 98.56 12 LEU B CA 1
ATOM 1312 C C . LEU B 1 12 ? 0.487 -20.234 -7.055 1 98.56 12 LEU B C 1
ATOM 1314 O O . LEU B 1 12 ? -0.173 -20.797 -7.938 1 98.56 12 LEU B O 1
ATOM 1318 N N . ASN B 1 13 ? 1.44 -20.812 -6.375 1 98.69 13 ASN B N 1
ATOM 1319 C CA . ASN B 1 13 ? 1.919 -22.125 -6.762 1 98.69 13 ASN B CA 1
ATOM 1320 C C . ASN B 1 13 ? 1.271 -23.219 -5.918 1 98.69 13 ASN B C 1
ATOM 1322 O O . ASN B 1 13 ? 1.74 -24.359 -5.906 1 98.69 13 ASN B O 1
ATOM 1326 N N . THR B 1 14 ? 0.281 -22.891 -5.191 1 98.75 14 THR B N 1
ATOM 1327 C CA . THR B 1 14 ? -0.536 -23.938 -4.59 1 98.75 14 THR B CA 1
ATOM 1328 C C . THR B 1 14 ? -1.117 -24.844 -5.66 1 98.75 14 THR B C 1
ATOM 1330 O O . THR B 1 14 ? -1.523 -25.969 -5.371 1 98.75 14 THR B O 1
ATOM 1333 N N . VAL B 1 15 ? -1.22 -24.344 -6.887 1 98.31 15 VAL B N 1
ATOM 1334 C CA . VAL B 1 15 ? -1.53 -25.172 -8.047 1 98.31 15 VAL B CA 1
ATOM 1335 C C . VAL B 1 15 ? -0.243 -25.516 -8.789 1 98.31 15 VAL B C 1
ATOM 1337 O O . VAL B 1 15 ? 0.655 -24.688 -8.922 1 98.31 15 VAL B O 1
ATOM 1340 N N . ASN B 1 16 ? -0.103 -26.797 -9.055 1 97.75 16 ASN B N 1
ATOM 1341 C CA . ASN B 1 16 ? 0.98 -27.297 -9.883 1 97.75 16 ASN B CA 1
ATOM 1342 C C . ASN B 1 16 ? 0.458 -27.844 -11.219 1 97.75 16 ASN B C 1
ATOM 1344 O O . ASN B 1 16 ? -0.04 -28.969 -11.281 1 97.75 16 ASN B O 1
ATOM 1348 N N . VAL B 1 17 ? 0.616 -27.062 -12.234 1 95.56 17 VAL B N 1
ATOM 1349 C CA . VAL B 1 17 ? 0.044 -27.406 -13.531 1 95.56 17 VAL B CA 1
ATOM 1350 C C . VAL B 1 17 ? 0.758 -28.625 -14.109 1 95.56 17 VAL B C 1
ATOM 1352 O O . VAL B 1 17 ? 0.116 -29.531 -14.641 1 95.56 17 VAL B O 1
ATOM 1355 N N . GLU B 1 18 ? 2.061 -28.641 -13.977 1 92.69 18 GLU B N 1
ATOM 1356 C CA . GLU B 1 18 ? 2.854 -29.75 -14.5 1 92.69 18 GLU B CA 1
ATOM 1357 C C . GLU B 1 18 ? 2.42 -31.078 -13.883 1 92.69 18 GLU B C 1
ATOM 1359 O O . GLU B 1 18 ? 2.268 -32.062 -14.586 1 92.69 18 GLU B O 1
ATOM 1364 N N . ARG B 1 19 ? 2.172 -31.047 -12.594 1 95.62 19 ARG B N 1
ATOM 1365 C CA . ARG B 1 19 ? 1.828 -32.281 -11.875 1 95.62 19 ARG B CA 1
ATOM 1366 C C . ARG B 1 19 ? 0.318 -32.5 -11.852 1 95.62 19 ARG B C 1
ATOM 1368 O O . ARG B 1 19 ? -0.157 -33.562 -11.445 1 95.62 19 ARG B O 1
ATOM 1375 N N . GLY B 1 20 ? -0.405 -31.5 -12.25 1 96.56 20 GLY B N 1
ATOM 1376 C CA . GLY B 1 20 ? -1.856 -31.578 -12.234 1 96.56 20 GLY B CA 1
ATOM 1377 C C . GLY B 1 20 ? -2.436 -31.641 -10.828 1 96.56 20 GLY B C 1
ATOM 1378 O O . GLY B 1 20 ? -3.439 -32.312 -10.594 1 96.56 20 GLY B O 1
ATOM 1379 N N . THR B 1 21 ? -1.797 -31.016 -9.828 1 98 21 THR B N 1
ATOM 1380 C CA . THR B 1 21 ? -2.256 -31.031 -8.445 1 98 21 THR B CA 1
ATOM 1381 C C . THR B 1 21 ? -2.619 -29.625 -7.984 1 98 21 THR B C 1
ATOM 1383 O O . THR B 1 21 ? -2.123 -28.641 -8.531 1 98 21 THR B O 1
ATOM 1386 N N . ASP B 1 22 ? -3.508 -29.594 -7.02 1 98.62 22 ASP B N 1
ATOM 1387 C CA . ASP B 1 22 ? -3.938 -28.344 -6.406 1 98.62 22 ASP B CA 1
ATOM 1388 C C . ASP B 1 22 ? -4.117 -28.5 -4.898 1 98.62 22 ASP B C 1
ATOM 1390 O O . ASP B 1 22 ? -5.004 -29.219 -4.445 1 98.62 22 ASP B O 1
ATOM 1394 N N . LEU B 1 23 ? -3.234 -27.797 -4.227 1 98.56 23 LEU B N 1
ATOM 1395 C CA . LEU B 1 23 ? -3.258 -27.859 -2.768 1 98.56 23 LEU B CA 1
ATOM 1396 C C . LEU B 1 23 ? -4.641 -27.516 -2.229 1 98.56 23 LEU B C 1
ATOM 1398 O O . LEU B 1 23 ? -5.07 -28.062 -1.211 1 98.56 23 LEU B O 1
ATOM 1402 N N . LEU B 1 24 ? -5.418 -26.656 -2.938 1 98.56 24 LEU B N 1
ATOM 1403 C CA . LEU B 1 24 ? -6.711 -26.141 -2.49 1 98.56 24 LEU B CA 1
ATOM 1404 C C . LEU B 1 24 ? -7.789 -27.219 -2.615 1 98.56 24 LEU B C 1
ATOM 1406 O O . LEU B 1 24 ? -8.891 -27.062 -2.078 1 98.56 24 LEU B O 1
ATOM 1410 N N . ASP B 1 25 ? -7.465 -28.344 -3.244 1 98.31 25 ASP B N 1
ATOM 1411 C CA . ASP B 1 25 ? -8.438 -29.422 -3.418 1 98.31 25 ASP B CA 1
ATOM 1412 C C . ASP B 1 25 ? -8.641 -30.188 -2.115 1 98.31 25 ASP B C 1
ATOM 1414 O O . ASP B 1 25 ? -9.617 -30.922 -1.967 1 98.31 25 ASP B O 1
ATOM 1418 N N . ASP B 1 26 ? -7.668 -30.125 -1.255 1 98.38 26 ASP B N 1
ATOM 1419 C CA . ASP B 1 26 ? -7.734 -30.797 0.04 1 98.38 26 ASP B CA 1
ATOM 1420 C C . ASP B 1 26 ? -7.793 -29.781 1.182 1 98.38 26 ASP B C 1
ATOM 1422 O O . ASP B 1 26 ? -6.797 -29.125 1.481 1 98.38 26 ASP B O 1
ATOM 1426 N N . LEU B 1 27 ? -8.938 -29.781 1.818 1 98.19 27 LEU B N 1
ATOM 1427 C CA . LEU B 1 27 ? -9.203 -28.75 2.824 1 98.19 27 LEU B CA 1
ATOM 1428 C C . LEU B 1 27 ? -8.18 -28.844 3.959 1 98.19 27 LEU B C 1
ATOM 1430 O O . LEU B 1 27 ? -7.695 -27.812 4.434 1 98.19 27 LEU B O 1
ATOM 1434 N N . GLU B 1 28 ? -7.898 -29.984 4.387 1 98.38 28 GLU B N 1
ATOM 1435 C CA . GLU B 1 28 ? -6.957 -30.156 5.488 1 98.38 28 GLU B CA 1
ATOM 1436 C C . GLU B 1 28 ? -5.562 -29.656 5.102 1 98.38 28 GLU B C 1
ATOM 1438 O O . GLU B 1 28 ? -4.906 -28.969 5.887 1 98.38 28 GLU B O 1
ATOM 14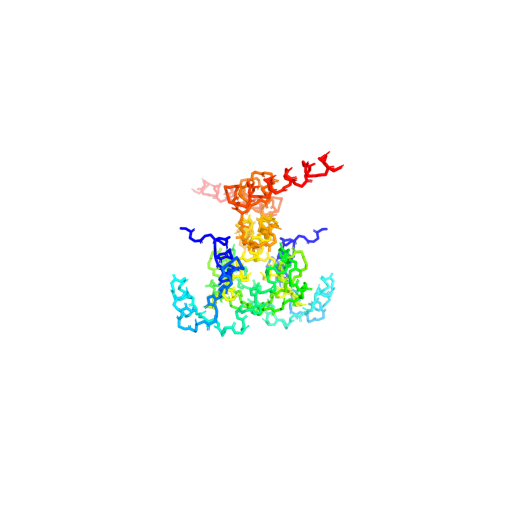43 N N . THR B 1 29 ? -5.121 -30.047 3.92 1 98.5 29 THR B N 1
ATOM 1444 C CA . THR B 1 29 ? -3.824 -29.609 3.424 1 98.5 29 THR B CA 1
ATOM 1445 C C . THR B 1 29 ? -3.797 -28.094 3.273 1 98.5 29 THR B C 1
ATOM 1447 O O . THR B 1 29 ? -2.811 -27.438 3.631 1 98.5 29 THR B O 1
ATOM 1450 N N . TRP B 1 30 ? -4.902 -27.531 2.787 1 98.69 30 TRP B N 1
ATOM 1451 C CA . TRP B 1 30 ? -5.016 -26.078 2.617 1 98.69 30 TRP B CA 1
ATOM 1452 C C . TRP B 1 30 ? -4.953 -25.375 3.963 1 98.69 30 TRP B C 1
ATOM 1454 O O . TRP B 1 30 ? -4.219 -24.391 4.121 1 98.69 30 TRP B O 1
ATOM 1464 N N . GLN B 1 31 ? -5.645 -25.875 4.949 1 98.69 31 GLN B N 1
ATOM 1465 C CA . GLN B 1 31 ? -5.66 -25.281 6.281 1 98.69 31 GLN B CA 1
ATOM 1466 C C . GLN B 1 31 ? -4.285 -25.375 6.938 1 98.69 31 GLN B C 1
ATOM 1468 O O . GLN B 1 31 ? -3.857 -24.438 7.621 1 98.69 31 GLN B O 1
ATOM 1473 N N . ARG B 1 32 ? -3.619 -26.469 6.738 1 98.62 32 ARG B N 1
ATOM 1474 C CA . ARG B 1 32 ? -2.264 -26.625 7.262 1 98.62 32 ARG B CA 1
ATOM 1475 C C . ARG B 1 32 ? -1.315 -25.609 6.617 1 98.62 32 ARG B C 1
ATOM 1477 O O . ARG B 1 32 ? -0.489 -25.016 7.305 1 98.62 32 ARG B O 1
ATOM 1484 N N . TRP B 1 33 ? -1.439 -25.484 5.309 1 98.62 33 TRP B N 1
ATOM 1485 C CA . TRP B 1 33 ? -0.632 -24.516 4.582 1 98.62 33 TRP B CA 1
ATOM 1486 C C . TRP B 1 33 ? -0.809 -23.109 5.168 1 98.62 33 TRP B C 1
ATOM 1488 O O . TRP B 1 33 ? 0.172 -22.406 5.41 1 98.62 33 TRP B O 1
ATOM 1498 N N . ALA B 1 34 ? -2.041 -22.688 5.395 1 98.44 34 ALA B N 1
ATOM 1499 C CA . ALA B 1 34 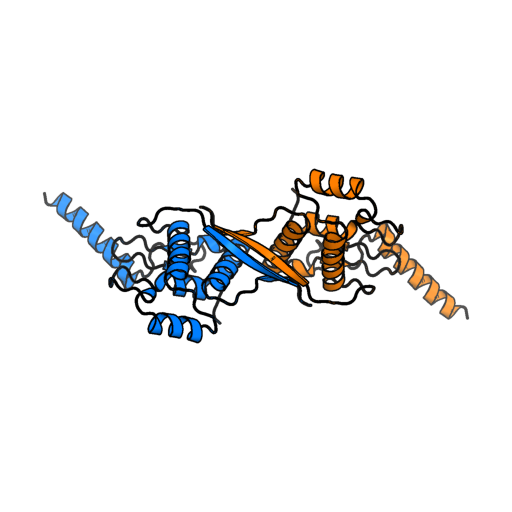? -2.355 -21.375 5.953 1 98.44 34 ALA B CA 1
ATOM 1500 C C . ALA B 1 34 ? -1.778 -21.219 7.355 1 98.44 34 ALA B C 1
ATOM 1502 O O . ALA B 1 34 ? -1.189 -20.188 7.684 1 98.44 34 ALA B O 1
ATOM 1503 N N . ARG B 1 35 ? -1.936 -22.266 8.148 1 98 35 ARG B N 1
ATOM 1504 C CA . ARG B 1 35 ? -1.42 -22.25 9.516 1 98 35 ARG B CA 1
ATOM 1505 C C . ARG B 1 35 ? 0.098 -22.109 9.523 1 98 35 ARG B C 1
ATOM 1507 O O . ARG B 1 35 ? 0.653 -21.391 10.367 1 98 35 ARG B O 1
ATOM 1514 N N . ASP B 1 36 ? 0.781 -22.812 8.641 1 97.56 36 ASP B N 1
ATOM 1515 C CA . ASP B 1 36 ? 2.234 -22.734 8.539 1 97.56 36 ASP B CA 1
ATOM 1516 C C . ASP B 1 36 ? 2.693 -21.312 8.227 1 97.56 36 ASP B C 1
ATOM 1518 O O . ASP B 1 36 ? 3.828 -20.938 8.531 1 97.56 36 ASP B O 1
ATOM 1522 N N . HIS B 1 37 ? 1.808 -20.516 7.633 1 96.62 37 HIS B N 1
ATOM 1523 C CA . HIS B 1 37 ? 2.104 -19.125 7.328 1 96.62 37 HIS B CA 1
ATOM 1524 C C . HIS B 1 37 ? 1.504 -18.188 8.383 1 96.62 37 HIS B C 1
ATOM 1526 O O . HIS B 1 37 ? 1.537 -16.969 8.227 1 96.62 37 HIS B O 1
ATOM 1532 N N . ARG B 1 38 ? 0.892 -18.828 9.414 1 97 38 ARG B N 1
ATOM 1533 C CA . ARG B 1 38 ? 0.295 -18.094 10.523 1 97 38 ARG B CA 1
ATOM 1534 C C . ARG B 1 38 ? -0.838 -17.203 10.047 1 97 38 ARG B C 1
ATOM 1536 O O . ARG B 1 38 ? -0.953 -16.047 10.492 1 97 38 ARG B O 1
ATOM 1543 N N . LEU B 1 39 ? -1.619 -17.703 9.094 1 97.81 39 LEU B N 1
ATOM 1544 C CA . LEU B 1 39 ? -2.777 -17.016 8.539 1 97.81 39 LEU B CA 1
ATOM 1545 C C . LEU B 1 39 ? -4.023 -17.875 8.625 1 97.81 39 LEU B C 1
ATOM 1547 O O . LEU B 1 39 ? -3.926 -19.109 8.773 1 97.81 39 LEU B O 1
ATOM 1551 N N . ARG B 1 40 ? -5.105 -17.219 8.625 1 98.19 40 ARG B N 1
ATOM 1552 C CA . ARG B 1 40 ? -6.367 -17.953 8.539 1 98.19 40 ARG B CA 1
ATOM 1553 C C . ARG B 1 40 ? -6.645 -18.391 7.105 1 98.19 40 ARG B C 1
ATOM 1555 O O . ARG B 1 40 ? -6.473 -17.609 6.164 1 98.19 40 ARG B O 1
ATOM 1562 N N . ALA B 1 41 ? -7.059 -19.609 6.926 1 98.5 41 ALA B N 1
ATOM 1563 C CA . ALA B 1 41 ? -7.402 -20.125 5.605 1 98.5 41 ALA B CA 1
ATOM 1564 C C . ALA B 1 41 ? -8.742 -19.562 5.125 1 98.5 41 ALA B C 1
ATOM 1566 O O . ALA B 1 41 ? -9.742 -19.625 5.844 1 98.5 41 ALA B O 1
ATOM 1567 N N . ASP B 1 42 ? -8.703 -19.016 3.934 1 98.06 42 ASP B N 1
ATOM 1568 C CA . ASP B 1 42 ? -9.977 -18.75 3.273 1 98.06 42 ASP B CA 1
ATOM 1569 C C . ASP B 1 42 ? -10.68 -20.047 2.9 1 98.06 42 ASP B C 1
ATOM 1571 O O . ASP B 1 42 ? -10.102 -21.141 3.025 1 98.06 42 ASP B O 1
ATOM 1575 N N . THR B 1 43 ? -11.969 -19.875 2.574 1 98.38 43 THR B N 1
ATOM 1576 C CA . THR B 1 43 ? -12.531 -21.031 1.897 1 98.38 43 THR B CA 1
ATOM 1577 C C . THR B 1 43 ? -11.75 -21.344 0.627 1 98.38 43 THR B C 1
ATOM 1579 O O . THR B 1 43 ? -11.227 -20.453 -0.026 1 98.38 43 THR B O 1
ATOM 1582 N N . PRO B 1 44 ? -11.664 -22.641 0.336 1 98.5 44 PRO B N 1
ATOM 1583 C CA . PRO B 1 44 ? -10.945 -22.984 -0.891 1 98.5 44 PRO B CA 1
ATOM 1584 C C . PRO B 1 44 ? -11.461 -22.234 -2.113 1 98.5 44 PRO B C 1
ATOM 1586 O O . PRO B 1 44 ? -10.664 -21.812 -2.961 1 98.5 44 PRO B O 1
ATOM 1589 N N . ALA B 1 45 ? -12.742 -22.047 -2.186 1 97.94 45 ALA B N 1
ATOM 1590 C CA . ALA B 1 45 ? -13.32 -21.312 -3.314 1 97.94 45 ALA B CA 1
ATOM 1591 C C . ALA B 1 45 ? -12.805 -19.875 -3.363 1 97.94 45 ALA B C 1
ATOM 1593 O O . ALA B 1 45 ? -12.422 -19.391 -4.426 1 97.94 45 ALA B O 1
ATOM 1594 N N . ALA B 1 46 ? -12.805 -19.188 -2.238 1 97.38 46 ALA B N 1
ATOM 1595 C CA . ALA B 1 46 ? -12.328 -17.812 -2.17 1 97.38 46 ALA B CA 1
ATOM 1596 C C . ALA B 1 46 ? -10.836 -17.734 -2.475 1 97.38 46 ALA B C 1
ATOM 1598 O O . ALA B 1 46 ? -10.383 -16.812 -3.156 1 97.38 46 ALA B O 1
ATOM 1599 N N . ALA B 1 47 ? -10.125 -18.688 -1.984 1 98.31 47 ALA B N 1
ATOM 1600 C CA . ALA B 1 47 ? -8.695 -18.734 -2.244 1 98.31 47 ALA B CA 1
ATOM 1601 C C . ALA B 1 47 ? -8.414 -18.938 -3.73 1 98.31 47 ALA B C 1
ATOM 1603 O O . ALA B 1 47 ? -7.523 -18.297 -4.293 1 98.31 47 ALA B O 1
ATOM 1604 N N . ARG B 1 48 ? -9.172 -19.828 -4.273 1 98 48 ARG B N 1
ATOM 1605 C CA . ARG B 1 48 ? -9 -20.109 -5.695 1 98 48 ARG B CA 1
ATOM 1606 C C . ARG B 1 48 ? -9.312 -18.875 -6.543 1 98 48 ARG B C 1
ATOM 1608 O O . ARG B 1 48 ? -8.625 -18.609 -7.527 1 98 48 ARG B O 1
ATOM 1615 N N . GLU B 1 49 ? -10.359 -18.234 -6.18 1 96.44 49 GLU B N 1
ATOM 1616 C CA . GLU B 1 49 ? -10.711 -17.016 -6.895 1 96.44 49 GLU B CA 1
ATOM 1617 C C . GLU B 1 49 ? -9.57 -16 -6.848 1 96.44 49 GLU B C 1
ATOM 1619 O O . GLU B 1 49 ? -9.203 -15.414 -7.871 1 96.44 49 GLU B O 1
ATOM 1624 N N . THR B 1 50 ? -9.016 -15.766 -5.691 1 96.75 50 THR B N 1
ATOM 1625 C CA . THR B 1 50 ? -7.91 -14.836 -5.52 1 96.75 50 THR B CA 1
ATOM 1626 C C . THR B 1 50 ? -6.684 -15.305 -6.301 1 96.75 50 THR B C 1
ATOM 1628 O O . THR B 1 50 ? -6.066 -14.523 -7.027 1 96.75 50 THR B O 1
ATOM 1631 N N . ARG B 1 51 ? -6.348 -16.594 -6.164 1 97.69 51 ARG B N 1
ATOM 1632 C CA . ARG B 1 51 ? -5.18 -17.156 -6.84 1 97.69 51 ARG B CA 1
ATOM 1633 C C . ARG B 1 51 ? -5.301 -17 -8.352 1 97.69 51 ARG B C 1
ATOM 1635 O O . ARG B 1 51 ? -4.363 -16.547 -9.016 1 97.69 51 ARG B O 1
ATOM 1642 N N . ASP B 1 52 ? -6.469 -17.375 -8.82 1 96.5 52 ASP B N 1
ATOM 1643 C CA . ASP B 1 52 ? -6.668 -17.359 -10.273 1 96.5 52 ASP B CA 1
ATOM 1644 C C . ASP B 1 52 ? -6.617 -15.93 -10.812 1 96.5 52 ASP B C 1
ATOM 1646 O O . ASP B 1 52 ? -6.059 -15.695 -11.891 1 96.5 52 ASP B O 1
ATOM 1650 N N . ALA B 1 53 ? -7.188 -15.016 -10.141 1 96.38 53 ALA B N 1
ATOM 1651 C CA . ALA B 1 53 ? -7.137 -13.617 -10.547 1 96.38 53 ALA B CA 1
ATOM 1652 C C . ALA B 1 53 ? -5.699 -13.109 -10.586 1 96.38 53 ALA B C 1
ATOM 1654 O O . ALA B 1 53 ? -5.305 -12.414 -11.531 1 96.38 53 ALA B O 1
ATOM 1655 N N . LEU B 1 54 ? -4.93 -13.453 -9.586 1 96.88 54 LEU B N 1
ATOM 1656 C CA . LEU B 1 54 ? -3.549 -12.984 -9.516 1 96.88 54 LEU B CA 1
ATOM 1657 C C . LEU B 1 54 ? -2.699 -13.648 -10.594 1 96.88 54 LEU B C 1
ATOM 1659 O O . LEU B 1 54 ? -1.868 -12.992 -11.227 1 96.88 54 LEU B O 1
ATOM 1663 N N . ARG B 1 55 ? -2.879 -14.961 -10.742 1 96.62 55 ARG B N 1
ATOM 1664 C CA . ARG B 1 55 ? -2.158 -15.656 -11.805 1 96.62 55 ARG B CA 1
ATOM 1665 C C . ARG B 1 55 ? -2.479 -15.047 -13.164 1 96.62 55 ARG B C 1
ATOM 1667 O O . ARG B 1 55 ? -1.582 -14.844 -13.984 1 96.62 55 ARG B O 1
ATOM 1674 N N . ALA B 1 56 ? -3.768 -14.758 -13.438 1 95.69 56 ALA B N 1
ATOM 1675 C CA . ALA B 1 56 ? -4.152 -14.109 -14.688 1 95.69 56 ALA B CA 1
ATOM 1676 C C . ALA B 1 56 ? -3.463 -12.758 -14.836 1 95.69 56 ALA B C 1
ATOM 1678 O O . ALA B 1 56 ? -2.979 -12.414 -15.914 1 95.69 56 ALA B O 1
ATOM 1679 N N . ALA B 1 57 ? -3.408 -11.984 -13.812 1 95.19 57 ALA B N 1
ATOM 1680 C CA . ALA B 1 57 ? -2.834 -10.641 -13.828 1 95.19 57 ALA B CA 1
ATOM 1681 C C . ALA B 1 57 ? -1.351 -10.68 -14.188 1 95.19 57 ALA B C 1
ATOM 1683 O O . ALA B 1 57 ? -0.823 -9.742 -14.789 1 95.19 57 ALA B O 1
ATOM 1684 N N . ILE B 1 58 ? -0.713 -11.789 -13.82 1 94.69 58 ILE B N 1
ATOM 1685 C CA . ILE B 1 58 ? 0.721 -11.82 -14.086 1 94.69 58 ILE B CA 1
ATOM 1686 C C . ILE B 1 58 ? 1 -12.664 -15.328 1 94.69 58 ILE B C 1
ATOM 1688 O O . ILE B 1 58 ? 2.154 -12.984 -15.625 1 94.69 58 ILE B O 1
ATOM 1692 N N . GLY B 1 59 ? -0.084 -13.133 -15.992 1 92.94 59 GLY B N 1
ATOM 1693 C CA . GLY B 1 59 ? 0.158 -13.57 -17.359 1 92.94 59 GLY B CA 1
ATOM 1694 C C . GLY B 1 59 ? -0.187 -15.031 -17.594 1 92.94 59 GLY B C 1
ATOM 1695 O O . GLY B 1 59 ? 0.215 -15.617 -18.594 1 92.94 59 GLY B O 1
ATOM 1696 N N . ASP B 1 60 ? -0.822 -15.688 -16.625 1 94.94 60 ASP B N 1
ATOM 1697 C CA . ASP B 1 60 ? -1.259 -17.062 -16.891 1 94.94 60 ASP B CA 1
ATOM 1698 C C . ASP B 1 60 ? -2.246 -17.109 -18.062 1 94.94 60 ASP B C 1
ATOM 1700 O O . ASP B 1 60 ? -3.373 -16.625 -17.938 1 94.94 60 ASP B O 1
ATOM 1704 N N . PRO B 1 61 ? -1.866 -17.75 -19.188 1 94.31 61 PRO B N 1
ATOM 1705 C CA . PRO B 1 61 ? -2.682 -17.672 -20.406 1 94.31 61 PRO B CA 1
ATOM 1706 C C . PRO B 1 61 ? -3.947 -18.531 -20.312 1 94.31 61 PRO B C 1
ATOM 1708 O O . PRO B 1 61 ? -4.84 -18.406 -21.156 1 94.31 61 PRO B O 1
ATOM 1711 N N . ARG B 1 62 ? -4.043 -19.359 -19.359 1 94.81 62 ARG B N 1
ATOM 1712 C CA . ARG B 1 62 ? -5.195 -20.25 -19.219 1 94.81 62 ARG B CA 1
ATOM 1713 C C . ARG B 1 62 ? -6.375 -19.516 -18.594 1 94.81 62 ARG B C 1
ATOM 1715 O O . ARG B 1 62 ? -7.504 -20.016 -18.625 1 94.81 62 ARG B O 1
ATOM 1722 N N . LEU B 1 63 ? -6.07 -18.391 -17.984 1 93.69 63 LEU B N 1
ATOM 1723 C CA . LEU B 1 63 ? -7.062 -17.719 -17.141 1 93.69 63 LEU B CA 1
ATOM 1724 C C . LEU B 1 63 ? -7.438 -16.359 -17.719 1 93.69 63 LEU B C 1
ATOM 1726 O O . LEU B 1 63 ? -6.574 -15.617 -18.188 1 93.69 63 LEU B O 1
ATOM 1730 N N . PRO B 1 64 ? -8.703 -16.047 -17.703 1 91.69 64 PRO B N 1
ATOM 1731 C CA . PRO B 1 64 ? -9.117 -14.703 -18.125 1 91.69 64 PRO B CA 1
ATOM 1732 C C . PRO B 1 64 ? -8.711 -13.617 -17.141 1 91.69 64 PRO B C 1
ATOM 1734 O O . PRO B 1 64 ? -8.75 -13.844 -15.922 1 91.69 64 PRO B O 1
ATOM 1737 N N . ARG B 1 65 ? -8.289 -12.523 -17.719 1 88.31 65 ARG B N 1
ATOM 1738 C CA . ARG B 1 65 ? -7.984 -11.375 -16.859 1 88.31 65 ARG B CA 1
ATOM 1739 C C . ARG B 1 65 ? -9.266 -10.703 -16.391 1 88.31 65 ARG B C 1
ATOM 1741 O O . ARG B 1 65 ? -9.875 -9.922 -17.125 1 88.31 65 ARG B O 1
ATOM 1748 N N . LEU B 1 66 ? -9.617 -11.203 -15.25 1 82 66 LEU B N 1
ATOM 1749 C CA . LEU B 1 66 ? -10.805 -10.594 -14.656 1 82 66 LEU B CA 1
ATOM 1750 C C . LEU B 1 66 ? -10.43 -9.688 -13.492 1 82 66 LEU B C 1
ATOM 1752 O O . LEU B 1 66 ? -9.375 -9.867 -12.875 1 82 66 LEU B O 1
ATOM 1756 N N . GLY B 1 67 ? -11.141 -8.625 -13.312 1 85.94 67 GLY B N 1
ATOM 1757 C CA . GLY B 1 67 ? -10.938 -7.77 -12.156 1 85.94 67 GLY B CA 1
ATOM 1758 C C . GLY B 1 67 ? -11.32 -8.438 -10.852 1 85.94 67 GLY B C 1
ATOM 1759 O O . GLY B 1 67 ? -12.102 -9.398 -10.844 1 85.94 67 GLY B O 1
ATOM 1760 N N . LEU B 1 68 ? -10.633 -8.195 -9.781 1 93.19 68 LEU B N 1
ATOM 1761 C CA . LEU B 1 68 ? -10.938 -8.641 -8.422 1 93.19 68 LEU B CA 1
ATOM 1762 C C . LEU B 1 68 ? -10.977 -7.461 -7.461 1 93.19 68 LEU B C 1
ATOM 1764 O O . LEU B 1 68 ? -10.141 -6.559 -7.543 1 93.19 68 LEU B O 1
ATOM 1768 N N . ARG B 1 69 ? -12.039 -7.504 -6.73 1 93.38 69 ARG B N 1
ATOM 1769 C CA . ARG B 1 69 ? -12.125 -6.555 -5.629 1 93.38 69 ARG B CA 1
ATOM 1770 C C . ARG B 1 69 ? -12.047 -7.266 -4.285 1 93.38 69 ARG B C 1
ATOM 1772 O O . ARG B 1 69 ? -12.75 -8.258 -4.059 1 93.38 69 ARG B O 1
ATOM 1779 N N . ALA B 1 70 ? -11.18 -6.828 -3.447 1 93.44 70 ALA B N 1
ATOM 1780 C CA . ALA B 1 70 ? -10.969 -7.469 -2.152 1 93.44 70 ALA B CA 1
ATOM 1781 C C . ALA B 1 70 ? -10.969 -6.441 -1.024 1 93.44 70 ALA B C 1
ATOM 1783 O O . ALA B 1 70 ? -10.312 -5.402 -1.122 1 93.44 70 ALA B O 1
ATOM 1784 N N . PRO B 1 71 ? -11.742 -6.785 -0.019 1 91.69 71 PRO B N 1
ATOM 1785 C CA . PRO B 1 71 ? -11.688 -5.887 1.136 1 91.69 71 PRO B CA 1
ATOM 1786 C C . PRO B 1 71 ? -10.336 -5.914 1.84 1 91.69 71 PRO B C 1
ATOM 1788 O O . PRO B 1 71 ? -9.656 -6.949 1.845 1 91.69 71 PRO B O 1
ATOM 1791 N N . SER B 1 72 ? -9.961 -4.82 2.326 1 94.5 72 SER B N 1
ATOM 1792 C CA . SER B 1 72 ? -8.75 -4.684 3.129 1 94.5 72 SER B CA 1
ATOM 1793 C C . SER B 1 72 ? -8.961 -3.705 4.281 1 94.5 72 SER B C 1
ATOM 1795 O O . SER B 1 72 ? -10.031 -3.107 4.41 1 94.5 72 SER B O 1
ATOM 1797 N N . GLU B 1 73 ? -7.98 -3.691 5.121 1 94.69 73 GLU B N 1
ATOM 1798 C CA . GLU B 1 73 ? -8.023 -2.779 6.258 1 94.69 73 GLU B CA 1
ATOM 1799 C C . GLU B 1 73 ? -6.66 -2.145 6.508 1 94.69 73 GLU B C 1
ATOM 1801 O O . GLU B 1 73 ? -5.625 -2.807 6.383 1 94.69 73 GLU B O 1
ATOM 1806 N N . ILE B 1 74 ? -6.699 -0.882 6.816 1 96.88 74 ILE B N 1
ATOM 1807 C CA . ILE B 1 74 ? -5.496 -0.142 7.18 1 96.88 74 ILE B CA 1
ATOM 1808 C C . ILE B 1 74 ? -5.516 0.176 8.672 1 96.88 74 ILE B C 1
ATOM 1810 O O . ILE B 1 74 ? -6.535 0.621 9.203 1 96.88 74 ILE B O 1
ATOM 1814 N N . VAL B 1 75 ? -4.453 -0.107 9.32 1 95.69 75 VAL B N 1
ATOM 1815 C CA . VAL B 1 75 ? -4.309 0.271 10.727 1 95.69 75 VAL B CA 1
ATOM 1816 C C . VAL B 1 75 ? -3.176 1.285 10.875 1 95.69 75 VAL B C 1
ATOM 1818 O O . VAL B 1 75 ? -2.076 1.079 10.352 1 95.69 75 VAL B O 1
ATOM 1821 N N . LEU B 1 76 ? -3.535 2.342 11.484 1 94.56 76 LEU B N 1
ATOM 1822 C CA . LEU B 1 76 ? -2.531 3.359 11.781 1 94.56 76 LEU B CA 1
ATOM 1823 C C . LEU B 1 76 ? -1.944 3.158 13.172 1 94.56 76 LEU B C 1
ATOM 1825 O O . LEU B 1 76 ? -2.664 3.236 14.172 1 94.56 76 LEU B O 1
ATOM 1829 N N . GLY B 1 77 ? -0.658 2.789 13.18 1 83.31 77 GLY B N 1
ATOM 1830 C CA . GLY B 1 77 ? 0.08 2.729 14.43 1 83.31 77 GLY B CA 1
ATOM 1831 C C . GLY B 1 77 ? 1.103 3.84 14.57 1 83.31 77 GLY B C 1
ATOM 1832 O O . GLY B 1 77 ? 1.108 4.789 13.789 1 83.31 77 GLY B O 1
ATOM 1833 N N . PRO B 1 78 ? 1.936 3.744 15.656 1 75.62 78 PRO B N 1
ATOM 1834 C CA . PRO B 1 78 ? 2.922 4.793 15.93 1 75.62 78 PRO B CA 1
ATOM 1835 C C . PRO B 1 78 ? 3.971 4.918 14.828 1 75.62 78 PRO B C 1
ATOM 1837 O O . PRO B 1 78 ? 4.527 6 14.617 1 75.62 78 PRO B O 1
ATOM 1840 N N . GLU B 1 79 ? 4.164 3.814 14.094 1 79.69 79 GLU B N 1
ATOM 1841 C CA . GLU B 1 79 ? 5.207 3.842 13.07 1 79.69 79 GLU B CA 1
ATOM 1842 C C . GLU B 1 79 ? 4.621 4.117 11.688 1 79.69 79 GLU B C 1
ATOM 1844 O O . GLU B 1 79 ? 5.336 4.078 10.688 1 79.69 79 GLU B O 1
ATOM 1849 N N . GLY B 1 80 ? 3.367 4.332 11.664 1 89.38 80 GLY B N 1
ATOM 1850 C CA . GLY B 1 80 ? 2.715 4.629 10.398 1 89.38 80 GLY B CA 1
ATOM 1851 C C . GLY B 1 80 ? 1.624 3.637 10.039 1 89.38 80 GLY B C 1
ATOM 1852 O O . GLY B 1 80 ? 1.318 2.734 10.82 1 89.38 80 GLY B O 1
ATOM 1853 N N . PRO B 1 81 ? 1.015 3.84 8.938 1 95.12 81 PRO B N 1
ATOM 1854 C CA . PRO B 1 81 ? -0.071 2.951 8.523 1 95.12 81 PRO B CA 1
ATOM 1855 C C . PRO B 1 81 ? 0.437 1.648 7.906 1 95.12 81 PRO B C 1
ATOM 1857 O O . PRO B 1 81 ? 1.492 1.634 7.266 1 95.12 81 PRO B O 1
ATOM 1860 N N . LEU B 1 82 ? -0.322 0.586 8.094 1 94.88 82 LEU B N 1
ATOM 1861 C CA . LEU B 1 82 ? -0.02 -0.719 7.52 1 94.88 82 LEU B CA 1
ATOM 1862 C C . LEU B 1 82 ? -1.296 -1.418 7.059 1 94.88 82 LEU B C 1
ATOM 1864 O O . LEU B 1 82 ? -2.371 -1.186 7.617 1 94.88 82 LEU B O 1
ATOM 1868 N N . LEU B 1 83 ? -1.184 -2.18 6.039 1 95.69 83 LEU B N 1
ATOM 1869 C CA . LEU B 1 83 ? -2.266 -3.074 5.645 1 95.69 83 LEU B CA 1
ATOM 1870 C C . LEU B 1 83 ? -2.318 -4.297 6.555 1 95.69 83 LEU B C 1
ATOM 1872 O O . LEU B 1 83 ? -1.295 -4.941 6.797 1 95.69 83 LEU B O 1
ATOM 1876 N N . VAL B 1 84 ? -3.463 -4.551 7.055 1 91.5 84 VAL B N 1
ATOM 1877 C CA . VAL B 1 84 ? -3.617 -5.707 7.93 1 91.5 84 VAL B CA 1
ATOM 1878 C C . VAL B 1 84 ? -4.23 -6.867 7.148 1 91.5 84 VAL B C 1
ATOM 1880 O O . VAL B 1 84 ? -4.973 -6.652 6.188 1 91.5 84 VAL B O 1
ATOM 1883 N N . ALA B 1 85 ? -3.844 -8.008 7.512 1 92.5 85 ALA B N 1
ATOM 1884 C CA . ALA B 1 85 ? -4.352 -9.227 6.887 1 92.5 85 ALA B CA 1
ATOM 1885 C C . ALA B 1 85 ? -4.508 -10.344 7.91 1 92.5 85 ALA B C 1
ATOM 1887 O O . ALA B 1 85 ? -3.625 -10.555 8.742 1 92.5 85 ALA B O 1
ATOM 1888 N N . GLU B 1 86 ? -5.664 -10.914 7.906 1 93.69 86 GLU B N 1
ATOM 1889 C CA . GLU B 1 86 ? -5.902 -12.062 8.773 1 93.69 86 GLU B CA 1
ATOM 1890 C C . GLU B 1 86 ? -5.957 -13.359 7.977 1 93.69 86 GLU B C 1
ATOM 1892 O O . GLU B 1 86 ? -5.504 -14.406 8.445 1 93.69 86 GLU B O 1
ATOM 1897 N N . SER B 1 87 ? -6.434 -13.289 6.824 1 97.38 87 SER B N 1
ATOM 1898 C CA . SER B 1 87 ? -6.551 -14.469 5.977 1 97.38 87 SER B CA 1
ATOM 1899 C C . SER B 1 87 ? -5.449 -14.5 4.922 1 97.38 87 SER B C 1
ATOM 1901 O O . SER B 1 87 ? -4.742 -13.508 4.723 1 97.38 87 SER B O 1
ATOM 1903 N N . VAL B 1 88 ? -5.277 -15.602 4.258 1 97.75 88 VAL B N 1
ATOM 1904 C CA . VAL B 1 88 ? -4.266 -15.773 3.221 1 97.75 88 VAL B CA 1
ATOM 1905 C C . VAL B 1 88 ? -4.527 -14.805 2.074 1 97.75 88 VAL B C 1
ATOM 1907 O O . VAL B 1 88 ? -3.617 -14.109 1.619 1 97.75 88 VAL B O 1
ATOM 1910 N N . SER B 1 89 ? -5.805 -14.734 1.646 1 97.12 89 SER B N 1
ATOM 1911 C CA . SER B 1 89 ? -6.145 -13.852 0.534 1 97.12 89 SER B CA 1
ATOM 1912 C C . SER B 1 89 ? -5.84 -12.398 0.87 1 97.12 89 SER B C 1
ATOM 1914 O O . SER B 1 89 ? -5.281 -11.664 0.049 1 97.12 89 SER B O 1
ATOM 1916 N N . GLU B 1 90 ? -6.184 -12.031 2.078 1 95.94 90 GLU B N 1
ATOM 1917 C CA . GLU B 1 90 ? -5.898 -10.664 2.514 1 95.94 90 GLU B CA 1
ATOM 1918 C C . GLU B 1 90 ? -4.398 -10.391 2.535 1 95.94 90 GLU B C 1
ATOM 1920 O O . GLU B 1 90 ? -3.945 -9.336 2.088 1 95.94 90 GLU B O 1
ATOM 1925 N N . ALA B 1 91 ? -3.646 -11.312 3.027 1 96.94 91 ALA B N 1
ATOM 1926 C CA . ALA B 1 91 ? -2.199 -11.156 3.148 1 96.94 91 ALA B CA 1
ATOM 1927 C C . ALA B 1 91 ? -1.54 -11.078 1.774 1 96.94 91 ALA B C 1
ATOM 1929 O O . ALA B 1 91 ? -0.644 -10.258 1.556 1 96.94 91 ALA B O 1
ATOM 1930 N N . VAL B 1 92 ? -2.01 -11.891 0.908 1 97.5 92 VAL B N 1
ATOM 1931 C CA . VAL B 1 92 ? -1.425 -11.93 -0.428 1 97.5 92 VAL B CA 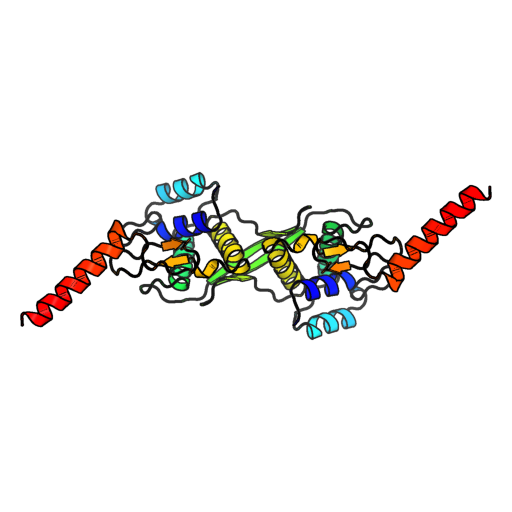1
ATOM 1932 C C . VAL B 1 92 ? -1.768 -10.656 -1.187 1 97.5 92 VAL B C 1
ATOM 1934 O O . VAL B 1 92 ? -0.922 -10.094 -1.891 1 97.5 92 VAL B O 1
ATOM 1937 N N . MET B 1 93 ? -2.982 -10.203 -1.014 1 97 93 MET B N 1
ATOM 1938 C CA . MET B 1 93 ? -3.373 -8.961 -1.669 1 97 93 MET B CA 1
ATOM 1939 C C . MET B 1 93 ? -2.596 -7.781 -1.1 1 97 93 MET B C 1
ATOM 1941 O O . MET B 1 93 ? -2.143 -6.91 -1.848 1 97 93 MET B O 1
ATOM 1945 N N . ALA B 1 94 ? -2.426 -7.793 0.191 1 96.88 94 ALA B N 1
ATOM 1946 C CA . ALA B 1 94 ? -1.616 -6.75 0.819 1 96.88 94 ALA B CA 1
ATOM 1947 C C . ALA B 1 94 ? -0.179 -6.793 0.307 1 96.88 94 ALA B C 1
ATOM 1949 O O . ALA B 1 94 ? 0.392 -5.754 -0.037 1 96.88 94 ALA B O 1
ATOM 1950 N N . ALA B 1 95 ? 0.382 -7.977 0.265 1 97.31 95 ALA B N 1
ATOM 1951 C CA . ALA B 1 95 ? 1.733 -8.156 -0.257 1 97.31 95 ALA B CA 1
ATOM 1952 C C . ALA B 1 95 ? 1.835 -7.672 -1.699 1 97.31 95 ALA B C 1
ATOM 1954 O O . ALA B 1 95 ? 2.824 -7.039 -2.08 1 97.31 95 ALA B O 1
ATOM 1955 N N . SER B 1 96 ? 0.815 -7.957 -2.447 1 97.25 96 SER B N 1
ATOM 1956 C CA . SER B 1 96 ? 0.804 -7.559 -3.852 1 97.25 96 SER B CA 1
ATOM 1957 C C . SER B 1 96 ? 0.77 -6.043 -3.998 1 97.25 96 SER B C 1
ATOM 1959 O O . SER B 1 96 ? 1.417 -5.484 -4.887 1 97.25 96 SER B O 1
ATOM 1961 N N . ILE B 1 97 ? 0.036 -5.371 -3.137 1 97.44 97 ILE B N 1
ATOM 1962 C CA . ILE B 1 97 ? 0.024 -3.912 -3.121 1 97.44 97 ILE B CA 1
ATOM 1963 C C . ILE B 1 97 ? 1.429 -3.389 -2.836 1 97.44 97 ILE B C 1
ATOM 1965 O O . ILE B 1 97 ? 1.92 -2.498 -3.535 1 97.44 97 ILE B O 1
ATOM 1969 N N . ARG B 1 98 ? 2.082 -3.949 -1.833 1 97.06 98 ARG B N 1
ATOM 1970 C CA . ARG B 1 98 ? 3.42 -3.492 -1.476 1 97.06 98 ARG B CA 1
ATOM 1971 C C . ARG B 1 98 ? 4.402 -3.717 -2.621 1 97.06 98 ARG B C 1
ATOM 1973 O O . ARG B 1 98 ? 5.219 -2.848 -2.924 1 97.06 98 ARG B O 1
ATOM 1980 N N . LEU B 1 99 ? 4.309 -4.84 -3.26 1 96.94 99 LEU B N 1
ATOM 1981 C CA . LEU B 1 99 ? 5.16 -5.117 -4.41 1 96.94 99 LEU B CA 1
ATOM 1982 C C . LEU B 1 99 ? 4.918 -4.102 -5.523 1 96.94 99 LEU B C 1
ATOM 1984 O O . LEU B 1 99 ? 5.863 -3.631 -6.156 1 96.94 99 LEU B O 1
ATOM 1988 N N . THR B 1 100 ? 3.656 -3.785 -5.797 1 96.81 100 THR B N 1
ATOM 1989 C CA . THR B 1 100 ? 3.301 -2.824 -6.832 1 96.81 100 THR B CA 1
ATOM 1990 C C . THR B 1 100 ? 3.863 -1.443 -6.508 1 96.81 100 THR B C 1
ATOM 1992 O O . THR B 1 100 ? 4.473 -0.798 -7.363 1 96.81 100 THR B O 1
ATOM 1995 N N . VAL B 1 101 ? 3.697 -1.053 -5.285 1 95.56 101 VAL B N 1
ATOM 1996 C CA . VAL B 1 101 ? 4.141 0.268 -4.848 1 95.56 101 VAL B CA 1
ATOM 1997 C C . VAL B 1 101 ? 5.66 0.371 -4.977 1 95.56 101 VAL B C 1
ATOM 1999 O O . VAL B 1 101 ? 6.188 1.43 -5.324 1 95.56 101 VAL B O 1
ATOM 2002 N N . ARG B 1 102 ? 6.379 -0.691 -4.781 1 95.94 102 ARG B N 1
ATOM 2003 C CA . ARG B 1 102 ? 7.836 -0.707 -4.863 1 95.94 102 ARG B CA 1
ATOM 2004 C C . ARG B 1 102 ? 8.297 -0.907 -6.301 1 95.94 102 ARG B C 1
ATOM 2006 O O . ARG B 1 102 ? 9.5 -1.014 -6.562 1 95.94 102 ARG B O 1
ATOM 2013 N N . GLY B 1 103 ? 7.371 -1.031 -7.262 1 94.69 103 GLY B N 1
ATOM 2014 C CA . GLY B 1 103 ? 7.723 -1.272 -8.648 1 94.69 103 GLY B CA 1
ATOM 2015 C C . GLY B 1 103 ? 8.211 -2.684 -8.906 1 94.69 103 GLY B C 1
ATOM 2016 O O . GLY B 1 103 ? 8.906 -2.936 -9.891 1 94.69 103 GLY B O 1
ATOM 2017 N N . GLU B 1 104 ? 7.879 -3.607 -7.996 1 95.75 104 GLU B N 1
ATOM 2018 C CA . GLU B 1 104 ? 8.398 -4.973 -8.062 1 95.75 104 GLU B CA 1
ATOM 2019 C C . GLU B 1 104 ? 7.355 -5.934 -8.625 1 95.75 104 GLU B C 1
ATOM 2021 O O . GLU B 1 104 ? 7.668 -7.086 -8.93 1 95.75 104 GLU B O 1
ATOM 2026 N N . TRP B 1 105 ? 6.141 -5.496 -8.797 1 96 105 TRP B N 1
ATOM 2027 C CA . TRP B 1 105 ? 5.059 -6.336 -9.305 1 96 105 TRP B CA 1
ATOM 2028 C C . TRP B 1 105 ? 5.441 -6.965 -10.641 1 96 105 TRP B C 1
ATOM 2030 O O . TRP B 1 105 ? 5.133 -8.133 -10.898 1 96 105 TRP B O 1
ATOM 2040 N N . ILE B 1 106 ? 6.133 -6.242 -11.453 1 94.75 106 ILE B N 1
ATOM 2041 C CA . ILE B 1 106 ? 6.484 -6.652 -12.805 1 94.75 106 ILE B CA 1
ATOM 2042 C C . ILE B 1 106 ? 7.445 -7.84 -12.758 1 94.75 106 ILE B C 1
ATOM 2044 O O . ILE B 1 106 ? 7.664 -8.508 -13.766 1 94.75 106 ILE B O 1
ATOM 2048 N N . ARG B 1 107 ? 8.055 -8.094 -11.578 1 96.5 107 ARG B N 1
ATOM 2049 C CA . ARG B 1 107 ? 9.023 -9.172 -11.438 1 96.5 107 ARG B CA 1
ATOM 2050 C C . ARG B 1 107 ? 8.32 -10.508 -11.18 1 96.5 107 ARG B C 1
ATOM 2052 O O . ARG B 1 107 ? 8.953 -11.562 -11.227 1 96.5 107 ARG B O 1
ATOM 2059 N N . LEU B 1 108 ? 7.035 -10.438 -10.797 1 96.94 108 LEU B N 1
ATOM 2060 C CA . LEU B 1 108 ? 6.242 -11.664 -10.727 1 96.94 108 LEU B CA 1
ATOM 2061 C C . LEU B 1 108 ? 5.867 -12.148 -12.117 1 96.94 108 LEU B C 1
ATOM 2063 O O . LEU B 1 108 ? 5.266 -11.414 -12.898 1 96.94 108 LEU B O 1
ATOM 2067 N N . LYS B 1 109 ? 6.188 -13.336 -12.391 1 96.5 109 LYS B N 1
ATOM 2068 C CA . LYS B 1 109 ? 5.988 -13.859 -13.742 1 96.5 109 LYS B CA 1
ATOM 2069 C C . LYS B 1 109 ? 5.438 -15.281 -13.703 1 96.5 109 LYS B C 1
ATOM 2071 O O . LYS B 1 109 ? 5.543 -15.969 -12.68 1 96.5 109 LYS B O 1
ATOM 2076 N N . ILE B 1 110 ? 4.871 -15.711 -14.781 1 96.75 110 ILE B N 1
ATOM 2077 C CA . ILE B 1 110 ? 4.469 -17.094 -15.031 1 96.75 110 ILE B CA 1
ATOM 2078 C C . ILE B 1 110 ? 5.383 -17.719 -16.078 1 96.75 110 ILE B C 1
ATOM 2080 O O . ILE B 1 110 ? 5.625 -17.125 -17.141 1 96.75 110 ILE B O 1
ATOM 2084 N N . CYS B 1 111 ? 5.965 -18.812 -15.711 1 97.25 111 CYS B N 1
ATOM 2085 C CA . CYS B 1 111 ? 6.785 -19.531 -16.672 1 97.25 111 CYS B CA 1
ATOM 2086 C C . CYS B 1 111 ? 6.035 -19.75 -17.984 1 97.25 111 CYS B C 1
ATOM 2088 O O . CYS B 1 111 ? 4.914 -20.266 -17.984 1 97.25 111 CYS B O 1
ATOM 2090 N N . PRO B 1 112 ? 6.621 -19.391 -19.109 1 94 112 PRO B N 1
ATOM 2091 C CA . PRO B 1 112 ? 5.887 -19.469 -20.375 1 94 112 PRO B CA 1
ATOM 2092 C C . PRO B 1 112 ? 5.805 -20.891 -20.938 1 94 112 PRO B C 1
ATOM 2094 O O . PRO B 1 112 ? 5.078 -21.141 -21.891 1 94 112 PRO B O 1
ATOM 2097 N N . ALA B 1 113 ? 6.57 -21.828 -20.375 1 91.94 113 ALA B N 1
ATOM 2098 C CA . ALA B 1 113 ? 6.453 -23.219 -20.844 1 91.94 113 ALA B CA 1
ATOM 2099 C C . ALA B 1 113 ? 5.043 -23.75 -20.625 1 91.94 113 ALA B C 1
ATOM 2101 O O . ALA B 1 113 ? 4.531 -23.719 -19.5 1 91.94 113 ALA B O 1
ATOM 2102 N N . ASP B 1 114 ? 4.418 -24.25 -21.625 1 86.81 114 ASP B N 1
ATOM 2103 C CA . ASP B 1 114 ? 3.006 -24.625 -21.641 1 86.81 114 ASP B CA 1
ATOM 2104 C C . ASP B 1 114 ? 2.701 -25.672 -20.578 1 86.81 114 ASP B C 1
ATOM 2106 O O . ASP B 1 114 ? 1.594 -25.719 -20.031 1 86.81 114 ASP B O 1
ATOM 2110 N N . ASP B 1 115 ? 3.639 -26.516 -20.344 1 89.81 115 ASP B N 1
ATOM 2111 C CA . ASP B 1 115 ? 3.395 -27.609 -19.422 1 89.81 115 ASP B CA 1
ATOM 2112 C C . ASP B 1 115 ? 3.883 -27.25 -18.016 1 89.81 115 ASP B C 1
ATOM 2114 O O . ASP B 1 115 ? 3.857 -28.094 -17.109 1 89.81 115 ASP B O 1
ATOM 2118 N N . CYS B 1 116 ? 4.328 -26.141 -17.719 1 95.31 116 CYS B N 1
ATOM 2119 C CA . CYS B 1 116 ? 4.883 -25.734 -16.438 1 95.31 116 CYS B CA 1
ATOM 2120 C C . CYS B 1 116 ? 4.031 -24.656 -15.789 1 95.31 116 CYS B C 1
ATOM 2122 O O . CYS B 1 116 ? 3.273 -24.922 -14.852 1 95.31 116 CYS B O 1
ATOM 2124 N N . LEU B 1 117 ? 4.023 -23.391 -16.219 1 97.12 117 LEU B N 1
ATOM 2125 C CA . LEU B 1 117 ? 3.262 -22.234 -15.805 1 97.12 117 LEU B CA 1
ATOM 2126 C C . LEU B 1 117 ? 3.51 -21.922 -14.336 1 97.12 117 LEU B C 1
ATOM 2128 O O . LEU B 1 117 ? 2.662 -21.312 -13.672 1 97.12 117 LEU B O 1
ATOM 2132 N N . TRP B 1 118 ? 4.723 -22.375 -13.805 1 97.69 118 TRP B N 1
ATOM 2133 C CA . TRP B 1 118 ? 5.133 -22.062 -12.438 1 97.69 118 TRP B CA 1
ATOM 2134 C C . TRP B 1 118 ? 5.359 -20.578 -12.258 1 97.69 118 TRP B C 1
ATOM 2136 O O . TRP B 1 118 ? 6 -19.922 -13.094 1 97.69 118 TRP B O 1
ATOM 2146 N N . ALA B 1 119 ? 4.699 -20.031 -11.234 1 98.19 119 ALA B N 1
ATOM 2147 C CA . ALA B 1 119 ? 4.914 -18.625 -10.906 1 98.19 119 ALA B CA 1
ATOM 2148 C C . ALA B 1 119 ? 6.262 -18.422 -10.219 1 98.19 119 ALA B C 1
ATOM 2150 O O . ALA B 1 119 ? 6.672 -19.234 -9.391 1 98.19 119 ALA B O 1
ATOM 2151 N N . PHE B 1 120 ? 6.965 -17.344 -10.523 1 97.62 120 PHE B N 1
ATOM 2152 C CA . PHE B 1 120 ? 8.25 -17.078 -9.898 1 97.62 120 PHE B CA 1
ATOM 2153 C C . PHE B 1 120 ? 8.523 -15.578 -9.844 1 97.62 120 PHE B C 1
ATOM 2155 O O . PHE B 1 120 ? 7.812 -14.789 -10.469 1 97.62 120 PHE B O 1
ATOM 2162 N N . TYR B 1 121 ? 9.375 -15.18 -8.984 1 97.19 121 TYR B N 1
ATOM 2163 C CA . TYR B 1 121 ? 9.859 -13.812 -8.844 1 97.19 121 TYR B CA 1
ATOM 2164 C C . TYR B 1 121 ? 11.203 -13.641 -9.539 1 97.19 121 TYR B C 1
ATOM 2166 O O . TYR B 1 121 ? 12.188 -14.281 -9.156 1 97.19 121 TYR B O 1
ATOM 2174 N N . ASP B 1 122 ? 11.312 -12.82 -10.555 1 96.75 122 ASP B N 1
ATOM 2175 C CA . ASP B 1 122 ? 12.523 -12.586 -11.336 1 96.75 122 ASP B CA 1
ATOM 2176 C C . ASP B 1 122 ? 13.5 -11.695 -10.578 1 96.75 122 ASP B C 1
ATOM 2178 O O . ASP B 1 122 ? 13.367 -10.469 -10.586 1 96.75 122 ASP B O 1
ATOM 2182 N N . GLU B 1 123 ? 14.492 -12.227 -10.047 1 94.88 123 GLU B N 1
ATOM 2183 C CA . GLU B 1 123 ? 15.469 -11.516 -9.234 1 94.88 123 GLU B CA 1
ATOM 2184 C C . GLU B 1 123 ? 16.578 -10.93 -10.094 1 94.88 123 GLU B C 1
ATOM 2186 O O . GLU B 1 123 ? 17.484 -10.258 -9.586 1 94.88 123 GLU B O 1
ATOM 2191 N N . SER B 1 124 ? 16.5 -11.188 -11.375 1 93.94 124 SER B N 1
ATOM 2192 C CA . SER B 1 124 ? 17.547 -10.664 -12.234 1 93.94 124 SER B CA 1
ATOM 2193 C C . SER B 1 124 ? 17.547 -9.141 -12.25 1 93.94 124 SER B C 1
ATOM 2195 O O . SER B 1 124 ? 16.5 -8.516 -12.031 1 93.94 124 SER B O 1
ATOM 2197 N N . ARG B 1 125 ? 18.641 -8.516 -12.492 1 89.5 125 ARG B N 1
ATOM 2198 C CA . ARG B 1 125 ? 18.828 -7.07 -12.438 1 89.5 125 ARG B CA 1
ATOM 2199 C C . ARG B 1 125 ? 17.922 -6.367 -13.445 1 89.5 125 ARG B C 1
ATOM 2201 O O . ARG B 1 125 ? 17.266 -5.383 -13.109 1 89.5 125 ARG B O 1
ATOM 2208 N N . ASN B 1 126 ? 17.844 -6.91 -14.617 1 91.25 126 ASN B N 1
ATOM 2209 C CA . ASN B 1 126 ? 17.109 -6.258 -15.703 1 91.25 126 ASN B CA 1
ATOM 2210 C C . ASN B 1 126 ? 15.734 -6.875 -15.891 1 91.25 126 ASN B C 1
ATOM 2212 O O . ASN B 1 126 ? 15.031 -6.543 -16.844 1 91.25 126 ASN B O 1
ATOM 2216 N N . ARG B 1 127 ? 15.352 -7.77 -14.984 1 92.62 127 ARG B N 1
ATOM 2217 C CA . ARG B 1 127 ? 14.062 -8.438 -15.07 1 92.62 127 ARG B CA 1
ATOM 2218 C C . ARG B 1 127 ? 13.938 -9.227 -16.375 1 92.62 127 ARG B C 1
ATOM 2220 O O . ARG B 1 127 ? 12.891 -9.195 -17.031 1 92.62 127 ARG B O 1
ATOM 2227 N N . SER B 1 128 ? 14.906 -9.922 -16.688 1 91.44 128 SER B N 1
ATOM 2228 C CA . SER B 1 128 ? 14.961 -10.5 -18.031 1 91.44 128 SER B CA 1
ATOM 2229 C C . SER B 1 128 ? 14.805 -12.016 -17.984 1 91.44 128 SER B C 1
ATOM 2231 O O . SER B 1 128 ? 14.812 -12.68 -19.031 1 91.44 128 SER B O 1
ATOM 2233 N N . ARG B 1 129 ? 14.719 -12.492 -16.766 1 93.44 129 ARG B N 1
ATOM 2234 C CA . ARG B 1 129 ? 14.562 -13.945 -16.688 1 93.44 129 ARG B CA 1
ATOM 2235 C C . ARG B 1 129 ? 13.258 -14.398 -17.328 1 93.44 129 ARG B C 1
ATOM 2237 O O . ARG B 1 129 ? 12.188 -13.875 -17.016 1 93.44 129 ARG B O 1
ATOM 2244 N N . THR B 1 130 ? 13.375 -15.344 -18.172 1 91.75 130 THR B N 1
ATOM 2245 C CA . THR B 1 130 ? 12.203 -15.812 -18.906 1 91.75 130 THR B CA 1
ATOM 2246 C C . THR B 1 130 ? 11.586 -17.031 -18.219 1 91.75 130 THR B C 1
ATOM 2248 O O . THR B 1 130 ? 10.359 -17.141 -18.125 1 91.75 130 THR B O 1
ATOM 2251 N N . TRP B 1 131 ? 12.516 -17.891 -17.734 1 93.31 131 TRP B N 1
ATOM 2252 C CA . TRP B 1 131 ? 12.055 -19.203 -17.266 1 93.31 131 TRP B CA 1
ATOM 2253 C C . TRP B 1 131 ? 12.078 -19.266 -15.742 1 93.31 131 TRP B C 1
ATOM 2255 O O . TRP B 1 131 ? 12.953 -18.672 -15.102 1 93.31 131 TRP B O 1
ATOM 2265 N N . CYS B 1 132 ? 11.203 -20.125 -15.211 1 95.44 132 CYS B N 1
ATOM 2266 C CA . CYS B 1 132 ? 11.18 -20.344 -13.766 1 95.44 132 CYS B CA 1
ATOM 2267 C C . CYS B 1 132 ? 12.414 -21.094 -13.305 1 95.44 132 CYS B C 1
ATOM 2269 O O . CYS B 1 132 ? 12.898 -20.891 -12.195 1 95.44 132 CYS B O 1
ATOM 2271 N N . SER B 1 133 ? 12.859 -21.969 -14.172 1 92.44 133 SER B N 1
ATOM 2272 C CA . SER B 1 133 ? 14.102 -22.719 -13.977 1 92.44 133 SER B CA 1
ATOM 2273 C C . SER B 1 133 ? 14.797 -22.984 -15.305 1 92.44 133 SER B C 1
ATOM 2275 O O . SER B 1 133 ? 14.266 -23.688 -16.156 1 92.44 133 SER B O 1
ATOM 2277 N N . MET B 1 134 ? 15.961 -22.531 -15.484 1 87.25 134 MET B N 1
ATOM 2278 C CA . MET B 1 134 ? 16.703 -22.766 -16.703 1 87.25 134 MET B CA 1
ATOM 2279 C C . MET B 1 134 ? 17.031 -24.25 -16.859 1 87.25 134 MET B C 1
ATOM 2281 O O . MET B 1 134 ? 17.031 -24.781 -17.969 1 87.25 134 MET B O 1
ATOM 2285 N N . ARG B 1 135 ? 17.25 -24.844 -15.727 1 86.44 135 ARG B N 1
ATOM 2286 C CA . ARG B 1 135 ? 17.656 -26.25 -15.75 1 86.44 135 ARG B CA 1
ATOM 2287 C C . ARG B 1 135 ? 16.516 -27.141 -16.234 1 86.44 135 ARG B C 1
ATOM 2289 O O . ARG B 1 135 ? 16.734 -28.109 -16.953 1 86.44 135 ARG B O 1
ATOM 2296 N N . SER B 1 136 ? 15.398 -26.734 -15.891 1 87.94 136 SER B N 1
ATOM 2297 C CA . SER B 1 136 ? 14.258 -27.578 -16.266 1 87.94 136 SER B CA 1
ATOM 2298 C C . SER B 1 136 ? 13.469 -26.953 -17.406 1 87.94 136 SER B C 1
ATOM 2300 O O . SER B 1 136 ? 13.523 -27.438 -18.547 1 87.94 136 SER B O 1
ATOM 2302 N N . CYS B 1 137 ? 12.992 -25.844 -17.328 1 90.75 137 CYS B N 1
ATOM 2303 C CA . CYS B 1 137 ? 12.109 -25.266 -18.328 1 90.75 137 CYS B CA 1
ATOM 2304 C C . CYS B 1 137 ? 12.906 -24.656 -19.469 1 90.75 137 CYS B C 1
ATOM 2306 O O . CYS B 1 137 ? 12.602 -24.875 -20.641 1 90.75 137 CYS B O 1
ATOM 2308 N N . GLY B 1 138 ? 13.961 -23.922 -19.141 1 85.94 138 GLY B N 1
ATOM 2309 C CA . GLY B 1 138 ? 14.758 -23.281 -20.188 1 85.94 138 GLY B CA 1
ATOM 2310 C C . GLY B 1 138 ? 15.391 -24.281 -21.141 1 85.94 138 GLY B C 1
ATOM 2311 O O . GLY B 1 138 ? 15.164 -24.203 -22.359 1 85.94 138 GLY B O 1
ATOM 2312 N N . ASN B 1 139 ? 16 -25.219 -20.641 1 85.56 139 ASN B N 1
ATOM 2313 C CA . ASN B 1 139 ? 16.703 -26.219 -21.422 1 85.56 139 ASN B CA 1
ATOM 2314 C C . ASN B 1 139 ? 15.734 -27.094 -22.219 1 85.56 139 ASN B C 1
ATOM 2316 O O . ASN B 1 139 ? 16 -27.453 -23.359 1 85.56 139 ASN B O 1
ATOM 2320 N N . ARG B 1 140 ? 14.719 -27.375 -21.562 1 82.5 140 ARG B N 1
ATOM 2321 C CA . ARG B 1 140 ? 13.711 -28.188 -22.234 1 82.5 140 ARG B CA 1
ATOM 2322 C C . ARG B 1 140 ? 13.156 -27.469 -23.453 1 82.5 140 ARG B C 1
ATOM 2324 O O . ARG B 1 140 ? 13.016 -28.062 -24.531 1 82.5 140 ARG B O 1
ATOM 2331 N N . GLU B 1 141 ? 12.891 -26.203 -23.328 1 84.81 141 GLU B N 1
ATOM 2332 C CA . GLU B 1 141 ? 12.328 -25.438 -24.422 1 84.81 141 GLU B CA 1
ATOM 2333 C C . GLU B 1 141 ? 13.367 -25.219 -25.516 1 84.81 141 GLU B C 1
ATOM 2335 O O . GLU B 1 141 ? 13.047 -25.25 -26.719 1 84.81 141 GLU B O 1
ATOM 2340 N N . LYS B 1 142 ? 14.531 -24.984 -25.141 1 83.12 142 LYS B N 1
ATOM 2341 C CA . LYS B 1 142 ? 15.609 -24.828 -26.109 1 83.12 142 LYS B CA 1
ATOM 2342 C C . LYS B 1 142 ? 15.812 -26.109 -26.906 1 83.12 142 LYS B C 1
ATOM 2344 O O . LYS B 1 142 ? 16 -26.062 -28.125 1 83.12 142 LYS B O 1
ATOM 2349 N N . ALA B 1 143 ? 15.773 -27.234 -26.203 1 82.75 143 ALA B N 1
ATOM 2350 C CA . ALA B 1 143 ? 15.898 -28.531 -26.875 1 82.75 143 ALA B CA 1
ATOM 2351 C C . ALA B 1 143 ? 14.75 -28.766 -27.844 1 82.75 143 ALA B C 1
ATOM 2353 O O . ALA B 1 143 ? 14.961 -29.234 -28.953 1 82.75 143 ALA B O 1
ATOM 2354 N N . ARG B 1 144 ? 13.68 -28.438 -27.391 1 80.25 144 ARG B N 1
ATOM 2355 C CA . ARG B 1 144 ? 12.5 -28.578 -28.234 1 80.25 144 ARG B CA 1
ATOM 2356 C C . ARG B 1 144 ? 12.609 -27.703 -29.469 1 80.25 144 ARG B C 1
ATOM 2358 O O . ARG B 1 144 ? 12.289 -28.141 -30.578 1 80.25 144 ARG B O 1
ATOM 2365 N N . ALA B 1 145 ? 12.992 -26.484 -29.281 1 79.69 145 ALA B N 1
ATOM 2366 C CA . ALA B 1 145 ? 13.156 -25.547 -30.391 1 79.69 145 ALA B CA 1
ATOM 2367 C C . ALA B 1 145 ? 14.211 -26.047 -31.375 1 79.69 145 ALA B C 1
ATOM 2369 O O . ALA B 1 145 ? 14.047 -25.922 -32.594 1 79.69 145 ALA B O 1
ATOM 2370 N N . TRP B 1 146 ? 15.25 -26.609 -30.875 1 81.19 146 TRP B N 1
ATOM 2371 C CA . TRP B 1 146 ? 16.328 -27.141 -31.703 1 81.19 146 TRP B CA 1
ATOM 2372 C C . TRP B 1 146 ? 15.844 -28.312 -32.531 1 81.19 146 TRP B C 1
ATOM 2374 O O . TRP B 1 146 ? 16.109 -28.375 -33.75 1 81.19 146 TRP B O 1
ATOM 2384 N N . ARG B 1 147 ? 15.102 -29.203 -31.984 1 83.94 147 ARG B N 1
ATOM 2385 C CA . ARG B 1 147 ? 14.562 -30.359 -32.688 1 83.94 147 ARG B CA 1
ATOM 2386 C C . ARG B 1 147 ? 13.609 -29.938 -33.812 1 83.94 147 ARG B C 1
ATOM 2388 O O . ARG B 1 147 ? 13.633 -30.5 -34.906 1 83.94 147 ARG B O 1
ATOM 2395 N N . ALA B 1 148 ? 12.891 -28.953 -33.5 1 80.88 148 ALA B N 1
ATOM 2396 C CA . ALA B 1 148 ? 11.938 -28.438 -34.5 1 80.88 148 ALA B CA 1
ATOM 2397 C C . ALA B 1 148 ? 12.656 -27.828 -35.688 1 80.88 148 ALA B C 1
ATOM 2399 O O . ALA B 1 148 ? 12.234 -28 -36.844 1 80.88 148 ALA B O 1
ATOM 2400 N N . ARG B 1 149 ? 13.719 -27.234 -35.438 1 81.19 149 ARG B N 1
ATOM 2401 C CA . ARG B 1 149 ? 14.508 -26.609 -36.5 1 81.19 149 ARG B CA 1
ATOM 2402 C C . ARG B 1 149 ? 15.219 -27.641 -37.344 1 81.19 149 ARG B C 1
ATOM 2404 O O . ARG B 1 149 ? 15.312 -27.5 -38.562 1 81.19 149 ARG B O 1
ATOM 2411 N N . THR B 1 150 ? 15.695 -28.609 -36.719 1 78.38 150 THR B N 1
ATOM 2412 C CA . THR B 1 150 ? 16.438 -29.641 -37.406 1 78.38 150 THR B CA 1
ATOM 2413 C C . THR B 1 150 ? 15.5 -30.562 -38.188 1 78.38 150 THR B C 1
ATOM 2415 O O . THR B 1 150 ? 15.859 -31.062 -39.25 1 78.38 150 THR B O 1
ATOM 2418 N N . ALA B 1 151 ? 14.344 -30.734 -37.781 1 80.44 151 ALA B N 1
ATOM 2419 C CA . ALA B 1 151 ? 13.344 -31.516 -38.5 1 80.44 151 ALA B CA 1
ATOM 2420 C C . ALA B 1 151 ? 12.883 -30.797 -39.75 1 80.44 151 ALA B C 1
ATOM 2422 O O . ALA B 1 151 ? 12.547 -31.422 -40.75 1 80.44 151 ALA B O 1
ATOM 2423 N N . ASP B 1 152 ? 12.828 -29.531 -39.562 1 72.06 152 ASP B N 1
ATOM 2424 C CA . ASP B 1 152 ? 12.422 -28.734 -40.719 1 72.06 152 ASP B CA 1
ATOM 2425 C C . ASP B 1 152 ? 13.508 -28.734 -41.812 1 72.06 152 ASP B C 1
ATOM 2427 O O . ASP B 1 152 ? 13.211 -28.625 -43 1 72.06 152 ASP B O 1
ATOM 2431 N N . VAL B 1 153 ? 14.781 -29.078 -41.438 1 75.19 153 VAL B N 1
ATOM 2432 C CA . VAL B 1 153 ? 15.859 -29.109 -42.438 1 75.19 153 VAL B CA 1
ATOM 2433 C C . VAL B 1 153 ? 15.961 -30.484 -43.062 1 75.19 153 VAL B C 1
ATOM 2435 O O . VAL B 1 153 ? 16.328 -30.625 -44.219 1 75.19 153 VAL B O 1
ATOM 2438 N N . SER B 1 154 ? 15.656 -31.391 -42.281 1 65.25 154 SER B N 1
ATOM 2439 C CA . SER B 1 154 ? 15.797 -32.75 -42.844 1 65.25 154 SER B CA 1
ATOM 2440 C C . SER B 1 154 ? 14.641 -33.094 -43.75 1 65.25 154 SER B C 1
ATOM 2442 O O . SER B 1 154 ? 14.688 -34.062 -44.5 1 65.25 154 SER B O 1
ATOM 2444 N N . THR B 1 155 ? 13.516 -32.281 -43.781 1 57.53 155 THR B N 1
ATOM 2445 C CA . THR B 1 155 ? 12.492 -32.625 -44.781 1 57.53 155 THR B CA 1
ATOM 2446 C C . THR B 1 155 ? 12.656 -31.75 -46.031 1 57.53 155 THR B C 1
ATOM 2448 O O . THR B 1 155 ? 12.883 -30.547 -45.938 1 57.53 155 THR B O 1
#

Secondary structure (DSSP, 8-state):
---HHHHHHHHHTTEETTTTEEGGGSHHHHHHHHHHTT-BPPPHHHHHHHHHHHHHHTT-TTS----EEEEEEEEEETTEEEEE-SBHHHHHHHHHHHHHHTT-GGGEEE---TTT--EEE--STTS----S-IIIIIHHHHHHHHHHHHHHHH-/---HHHHHHHHHTTEETTTTEEGGGSHHHHHHHHHHTT-BPPPHHHHHHHHHHHHHHTT-TTS----EEEEEEEEEETTEEEEE-SBHHHHHHHHHHHHHHTT-GGGEEE---TTT--EEE--STTS----S-IIIIIHHHHHHHHHHHHHHHH-

Solvent-accessible surface area (backbone atoms only — not comparable to full-atom values): 16672 Å² total; per-residue (Å²): 129,88,42,51,63,53,53,40,33,54,56,54,43,38,49,35,65,60,78,70,46,48,44,59,75,37,65,67,58,34,44,49,55,23,49,76,69,74,28,40,58,55,55,51,68,60,41,46,53,52,35,46,35,51,42,17,42,42,57,35,84,89,42,71,78,50,75,44,80,41,77,41,35,35,36,34,43,81,91,42,49,42,75,53,56,61,33,47,60,37,40,38,50,46,27,44,36,51,31,40,71,67,68,45,46,82,30,42,38,38,19,73,52,90,65,42,53,46,47,36,73,40,80,48,91,82,55,68,65,68,49,72,37,54,83,58,53,39,46,50,51,51,52,50,52,49,52,55,54,53,53,58,65,74,98,129,88,43,53,64,54,52,41,33,54,55,55,43,39,47,34,64,61,78,69,44,47,44,60,76,36,65,67,57,35,43,48,54,23,48,76,69,73,28,40,57,56,55,52,67,59,42,47,52,51,35,47,36,52,42,16,44,43,57,34,84,89,42,68,79,49,76,44,78,41,77,41,35,35,37,33,42,79,91,43,48,42,76,53,54,60,32,47,60,38,40,38,51,47,27,43,36,50,31,39,70,67,69,44,46,83,29,42,37,38,18,73,50,88,65,43,52,45,49,36,72,40,82,48,92,81,55,68,66,66,49,71,36,54,83,58,54,38,46,50,50,52,51,50,52,50,52,54,53,52,52,60,64,74,99

InterPro domains:
  IPR010852 Putative stress-induced transcription regulator [PF07336] (6-59)
  IPR010852 Putative stress-induced transcription regulator [PTHR35525] (4-151)
  IPR021005 Zinc finger, CGNR [PF11706] (107-149)
  IPR023286 ABATE domain superfamily [G3DSA:1.10.3300.10] (1-151)
  IPR023286 ABATE domain superfamily [SSF160904] (4-149)

Radius of gyration: 25.67 Å; Cα contacts (8 Å, |Δi|>4): 487; chains: 2; bounding box: 43×73×79 Å

Sequence (310 aa):
MNTDASLVVEFLNTVNVERGTDLLDDLETWQRWARDHRLRADTPAAARETRDALRAAIGDPRLPRLGLRAPSEIVLGPEGPLLVAESVSEAVMAASIRLTVRGEWIRLKICPADDCLWAFYDESRNRSRTWCSMRSCGNREKARAWRARTADVSTMNTDASLVVEFLNTVNVERGTDLLDDLETWQRWARDHRLRADTPAAARETRDALRAAIGDPRLPRLGLRAPSEIVLGPEGPLLVAESVSEAVMAASIRLTVRGEWIRLKICPADDCLWAFYDESRNRSRTWCSMRSCGNREKARAWRARTADVST

Foldseek 3Di:
DCALQNLLLVLLVCDWQLVRDHLLVDVVSQQVVQVVVPAGEDNSVVSCVLSLQLLVVQPDPVGDNDDDDDDWDWDQDPVGIAIDHRHSSSSNVRSCVVCVVVVQNNQWHFAPQPSGRRTDGNPDPVSPDRGPDCVPRVVVVVVVVVVVVVVVVVD/DCALQNLLLVLLVCDWQLVRDHLLVDVVSQQVVQVVVPAGEDNSVVSVVLSLLLLVVQPDPVGDNDDDDDDWDWDQDPVGIAIDHRHSSSSNVSSCVVCVVVVQNNQWHFAPQPSGRRTDGNPDPVSPDRGPDCVPRVVVVVVVVVVVVVVVVVD